Protein AF-A0A822ZC11-F1 (afdb_monomer_lite)

Secondary structure (DSSP, 8-state):
-HHHHHHHHHHHSHHHHGGGT----------PPP---------------------------------------------------SS-SHHHHHHHHHHHHHHHHHHHHHHHHHHHHHHTS-HHHHHHHHHHHHHHHHHHHHHHHHHHHHHHHHHHHHHHHHHHHHHHHHHHHHHHHHHHHHHHHHHHHHHHHHHHHHHHHHHHHHHH-

Radius of gyration: 36.2 Å; chains: 1; bounding box: 76×74×111 Å

Sequence (209 aa):
MVELSLKLQDYLAEDKLVKVGLNPPSRSLLQKPTAEPVALATPAKDEEVLVINLVKEDQGKKSPPHQPEVTQTPKPRSNHPEANTLGGSHKEVRRIMNLWVALNKSKKVVFSEEVSKYAELQPAEVTAKAMGHLRVSKHYAAMMQAANAKVKAANAKVQAADAKAQAAESAAMECRTKLVKVVDAIRKLEAEVVVKRECIQGLRKEVEE

Structure (mmCIF, N/CA/C/O backbone):
data_AF-A0A822ZC11-F1
#
_entry.id   AF-A0A822ZC11-F1
#
loop_
_atom_site.group_PDB
_atom_site.id
_atom_site.type_symbol
_atom_site.label_atom_id
_atom_site.label_alt_id
_atom_site.label_comp_id
_atom_site.label_asym_id
_atom_site.label_entity_id
_atom_site.label_seq_id
_atom_site.pdbx_PDB_ins_code
_atom_site.Cartn_x
_atom_site.Cartn_y
_atom_site.Cartn_z
_atom_site.occupancy
_atom_site.B_iso_or_equiv
_atom_site.auth_seq_id
_atom_site.auth_comp_id
_atom_site.auth_asym_id
_atom_site.auth_atom_id
_atom_site.pdbx_PDB_model_num
ATOM 1 N N . MET A 1 1 ? 8.131 39.478 -8.613 1.00 50.62 1 MET A N 1
ATOM 2 C CA . MET A 1 1 ? 8.078 38.287 -7.725 1.00 50.62 1 MET A CA 1
ATOM 3 C C . MET A 1 1 ? 6.686 38.058 -7.146 1.00 50.62 1 MET A C 1
ATOM 5 O O . MET A 1 1 ? 6.216 36.936 -7.228 1.00 50.62 1 MET A O 1
ATOM 9 N N . VAL A 1 2 ? 6.003 39.093 -6.643 1.00 53.31 2 VAL A N 1
ATOM 10 C CA . VAL A 1 2 ? 4.634 38.991 -6.087 1.00 53.31 2 VAL A CA 1
ATOM 11 C C . VAL A 1 2 ? 3.598 38.497 -7.116 1.00 53.31 2 VAL A C 1
ATOM 13 O O . VAL A 1 2 ? 2.743 37.681 -6.797 1.00 53.31 2 VAL A O 1
ATOM 16 N N . GLU A 1 3 ? 3.741 38.888 -8.383 1.00 51.66 3 GLU A N 1
ATOM 17 C CA . GLU A 1 3 ? 2.817 38.509 -9.466 1.00 51.66 3 GLU A CA 1
ATOM 18 C C . GLU A 1 3 ? 2.880 37.024 -9.878 1.00 51.66 3 GLU A C 1
ATOM 20 O O . GLU A 1 3 ? 1.904 36.463 -10.371 1.00 51.66 3 GLU A O 1
ATOM 25 N N . LEU A 1 4 ? 4.025 36.365 -9.660 1.00 60.41 4 LEU A N 1
ATOM 26 C CA . LEU A 1 4 ? 4.194 34.932 -9.934 1.00 60.41 4 LEU A CA 1
ATOM 27 C C . LEU A 1 4 ? 3.590 34.069 -8.820 1.00 60.41 4 LEU A C 1
ATOM 29 O O . LEU A 1 4 ? 3.074 32.992 -9.109 1.00 60.41 4 LEU A O 1
ATOM 33 N N . SER A 1 5 ? 3.600 34.553 -7.574 1.00 58.53 5 SER A N 1
ATOM 34 C CA . SER A 1 5 ? 2.983 33.848 -6.444 1.00 58.53 5 SER A CA 1
ATOM 35 C C . SER A 1 5 ? 1.456 33.819 -6.539 1.00 58.53 5 SER A C 1
ATOM 37 O O . SER A 1 5 ? 0.863 32.781 -6.262 1.00 58.53 5 SER A O 1
ATOM 39 N N . LEU A 1 6 ? 0.827 34.905 -7.005 1.00 62.16 6 LEU A N 1
ATOM 40 C CA . LEU A 1 6 ? -0.631 34.963 -7.192 1.00 62.16 6 LEU A CA 1
ATOM 41 C C . LEU A 1 6 ? -1.109 33.991 -8.285 1.00 62.16 6 LEU A C 1
ATOM 43 O O . LEU A 1 6 ? -2.056 33.238 -8.076 1.00 62.16 6 LEU A O 1
ATOM 47 N N . LYS A 1 7 ? -0.385 33.901 -9.410 1.00 66.88 7 LYS A N 1
ATOM 48 C CA . LYS A 1 7 ? -0.728 32.968 -10.501 1.00 66.88 7 LYS A CA 1
ATOM 49 C C . LYS A 1 7 ? -0.563 31.493 -10.127 1.00 66.88 7 LYS A C 1
ATOM 51 O O . LYS A 1 7 ? -1.247 30.650 -10.701 1.00 66.88 7 LYS A O 1
ATOM 56 N N . LEU A 1 8 ? 0.331 31.167 -9.190 1.00 62.38 8 LEU A N 1
ATOM 57 C CA . LEU A 1 8 ? 0.506 29.790 -8.720 1.00 62.38 8 LEU A CA 1
ATOM 58 C C . LEU A 1 8 ? -0.621 29.364 -7.769 1.00 62.38 8 LEU A C 1
ATOM 60 O O . LEU A 1 8 ? -1.045 28.212 -7.807 1.00 62.38 8 LEU A O 1
ATOM 64 N N . GLN A 1 9 ? -1.123 30.293 -6.950 1.00 63.50 9 GLN A N 1
ATOM 65 C CA . GLN A 1 9 ? -2.256 30.050 -6.055 1.00 63.50 9 GLN A CA 1
ATOM 66 C C . GLN A 1 9 ? -3.552 29.798 -6.840 1.00 63.50 9 GLN A C 1
ATOM 68 O O . GLN A 1 9 ? -4.254 28.834 -6.546 1.00 63.50 9 GLN A O 1
ATOM 73 N N . ASP A 1 10 ? -3.792 30.549 -7.919 1.00 64.62 10 ASP A N 1
ATOM 74 C CA . ASP A 1 10 ? -4.948 30.347 -8.812 1.00 64.62 10 ASP A CA 1
ATOM 75 C C . ASP A 1 10 ? -4.893 29.042 -9.629 1.00 64.62 10 ASP A C 1
ATOM 77 O O . ASP A 1 10 ? -5.912 28.574 -10.149 1.00 64.62 10 ASP A O 1
ATOM 81 N N . TYR A 1 11 ? -3.703 28.453 -9.788 1.00 57.00 11 TYR A N 1
ATOM 82 C CA . TYR A 1 11 ? -3.518 27.150 -10.439 1.00 57.00 11 TYR A CA 1
ATOM 83 C C . TYR A 1 11 ? -3.669 25.969 -9.473 1.00 57.00 11 TYR A C 1
ATOM 85 O O . TYR A 1 11 ? -3.946 24.857 -9.920 1.00 57.00 11 TYR A O 1
ATOM 93 N N . LEU A 1 12 ? -3.496 26.209 -8.170 1.00 58.88 12 LEU A N 1
ATOM 94 C CA . LEU A 1 12 ? -3.650 25.220 -7.099 1.00 58.88 12 LEU A CA 1
ATOM 95 C C . LEU A 1 12 ? -5.029 25.273 -6.426 1.00 58.88 12 LEU A C 1
ATOM 97 O O . LEU A 1 12 ? -5.307 24.440 -5.567 1.00 58.88 12 LEU A O 1
ATOM 101 N N . ALA A 1 13 ? -5.888 26.218 -6.816 1.00 66.62 13 ALA A N 1
ATOM 102 C CA . ALA A 1 13 ? -7.287 26.237 -6.415 1.00 66.62 13 ALA A CA 1
ATOM 103 C C . ALA A 1 13 ? -7.976 24.931 -6.855 1.00 66.62 13 ALA A C 1
ATOM 105 O O . ALA A 1 13 ? -7.903 24.527 -8.022 1.00 66.62 13 ALA A O 1
ATOM 106 N N . GLU A 1 14 ? -8.614 24.262 -5.893 1.00 57.47 14 GLU A N 1
ATOM 107 C CA . GLU A 1 14 ? -9.086 22.871 -5.970 1.00 57.47 14 GLU A CA 1
ATOM 108 C C . GLU A 1 14 ? -9.998 22.595 -7.180 1.00 57.47 14 GLU A C 1
ATOM 110 O O . GLU A 1 14 ? -9.940 21.511 -7.767 1.00 57.47 14 GLU A O 1
ATOM 115 N N . ASP A 1 15 ? -10.726 23.608 -7.654 1.00 56.34 15 ASP A N 1
ATOM 116 C CA . ASP A 1 15 ? -11.646 23.512 -8.793 1.00 56.34 15 ASP A CA 1
ATOM 117 C C . ASP A 1 15 ? -10.971 23.180 -10.135 1.00 56.34 15 ASP A C 1
ATOM 119 O O . ASP A 1 15 ? -11.619 22.652 -11.045 1.00 56.34 15 ASP A O 1
ATOM 123 N N . LYS A 1 16 ? -9.666 23.447 -10.294 1.00 56.81 16 LYS A N 1
ATOM 124 C CA . LYS A 1 16 ? -8.936 23.091 -11.527 1.00 56.81 16 LYS A CA 1
ATOM 125 C C . LYS A 1 16 ? -8.274 21.719 -11.463 1.00 56.81 16 LYS A C 1
ATOM 127 O O . LYS A 1 16 ? -8.116 21.099 -12.510 1.00 56.81 16 LYS A O 1
ATOM 132 N N . LEU A 1 17 ? -7.934 21.221 -10.273 1.00 55.78 17 LEU A N 1
ATOM 133 C CA . LEU A 1 17 ? -7.271 19.922 -10.084 1.00 55.78 17 LEU A CA 1
ATOM 134 C C . LEU A 1 17 ? -8.223 18.741 -10.331 1.00 55.78 17 LEU A C 1
ATOM 136 O O . LEU A 1 17 ? -7.822 17.751 -10.948 1.00 55.78 17 LEU A O 1
ATOM 140 N N . VAL A 1 18 ? -9.504 18.891 -9.978 1.00 55.62 18 VAL A N 1
ATOM 141 C CA . VAL A 1 18 ? -10.550 17.882 -10.240 1.00 55.62 18 VAL A CA 1
ATOM 142 C C . VAL A 1 18 ? -10.750 17.650 -11.745 1.00 55.62 18 VAL A C 1
ATOM 144 O O . VAL A 1 18 ? -10.985 16.525 -12.183 1.00 55.62 18 VAL A O 1
ATOM 147 N N . LYS A 1 19 ? -10.569 18.688 -12.573 1.00 56.66 19 LYS A N 1
ATOM 148 C CA . LYS A 1 19 ? -10.764 18.606 -14.031 1.00 56.66 19 LYS A CA 1
ATOM 149 C C . LYS A 1 19 ? -9.647 17.853 -14.768 1.00 56.66 19 LYS A C 1
ATOM 151 O O . LYS A 1 19 ? -9.845 17.467 -15.916 1.00 56.66 19 LYS A O 1
ATOM 156 N N . VAL A 1 20 ? -8.498 17.623 -14.122 1.00 61.22 20 VAL A N 1
ATOM 157 C CA . VAL A 1 20 ? -7.345 16.893 -14.693 1.00 61.22 20 VAL A CA 1
ATOM 158 C C . VAL A 1 20 ? -7.244 15.456 -14.154 1.00 61.22 20 VAL A C 1
ATOM 160 O O . VAL A 1 20 ? -6.269 14.761 -14.424 1.00 61.22 20 VAL A O 1
ATOM 163 N N . GLY A 1 21 ? -8.242 14.983 -13.396 1.00 46.91 21 GLY A N 1
ATOM 164 C CA . GLY A 1 21 ? -8.276 13.607 -12.883 1.00 46.91 21 GLY A CA 1
ATOM 165 C C . GLY A 1 21 ? -7.217 13.301 -11.819 1.00 46.91 21 GLY A C 1
ATOM 166 O O . GLY A 1 21 ? -6.927 12.135 -11.556 1.00 46.91 21 GLY A O 1
ATOM 167 N N . LEU A 1 22 ? -6.627 14.331 -11.205 1.00 50.16 22 LEU A N 1
ATOM 168 C CA . LEU A 1 22 ? -5.691 14.176 -10.098 1.00 50.16 22 LEU A CA 1
ATOM 169 C C . LEU A 1 22 ? -6.462 14.316 -8.785 1.00 50.16 22 LEU A C 1
ATOM 171 O O . LEU A 1 22 ? -6.880 15.411 -8.415 1.00 50.16 22 LEU A O 1
ATOM 175 N N . ASN A 1 23 ? -6.649 13.196 -8.086 1.00 52.38 23 ASN A N 1
ATOM 176 C CA . ASN A 1 23 ? -7.198 13.210 -6.733 1.00 52.38 23 ASN A CA 1
ATOM 177 C C . ASN A 1 23 ? -6.245 13.981 -5.805 1.00 52.38 23 ASN A C 1
ATOM 179 O O . ASN A 1 23 ? -5.058 13.634 -5.745 1.00 52.38 23 ASN A O 1
ATOM 183 N N . PRO A 1 24 ? -6.721 15.002 -5.072 1.00 52.53 24 PRO A N 1
ATOM 184 C CA . PRO A 1 24 ? -5.894 15.665 -4.080 1.00 52.53 24 PRO A CA 1
ATOM 185 C C . PRO A 1 24 ? -5.547 14.684 -2.948 1.00 52.53 24 PRO A C 1
ATOM 187 O O . PRO A 1 24 ? -6.367 13.832 -2.591 1.00 52.53 24 PRO A O 1
ATOM 190 N N . PRO A 1 25 ? -4.337 14.779 -2.367 1.00 53.44 25 PRO A N 1
ATOM 191 C CA . PRO A 1 25 ? -3.949 13.948 -1.240 1.00 53.44 25 PRO A CA 1
ATOM 192 C C . PRO A 1 25 ? -4.859 14.278 -0.059 1.00 53.44 25 PRO A C 1
ATOM 194 O O . PRO A 1 25 ? -4.828 15.387 0.476 1.00 53.44 25 PRO A O 1
ATOM 197 N N . SER A 1 26 ? -5.690 13.314 0.332 1.00 52.75 26 SER A N 1
ATOM 198 C CA . SER A 1 26 ? -6.562 13.430 1.492 1.00 52.75 26 SER A CA 1
ATOM 199 C C . SER A 1 26 ? -5.724 13.797 2.712 1.00 52.75 26 SER A C 1
ATOM 201 O O . SER A 1 26 ? -4.854 13.046 3.156 1.00 52.75 26 SER A O 1
ATOM 203 N N . ARG A 1 27 ? -5.984 14.991 3.243 1.00 46.25 27 ARG A N 1
ATOM 204 C CA . ARG A 1 27 ? -5.399 15.523 4.470 1.00 46.25 27 ARG A CA 1
ATOM 205 C C . ARG A 1 27 ? -5.997 14.753 5.653 1.00 46.25 27 ARG A C 1
ATOM 207 O O . ARG A 1 27 ? -6.892 15.247 6.330 1.00 46.25 27 ARG A O 1
ATOM 214 N N . SER A 1 28 ? -5.551 13.512 5.851 1.00 44.16 28 SER A N 1
ATOM 215 C CA . SER A 1 28 ? -5.911 12.705 7.018 1.00 44.16 28 SER A CA 1
ATOM 216 C C . SER A 1 28 ? -5.253 13.316 8.251 1.00 44.16 28 SER A C 1
ATOM 218 O O . SER A 1 28 ? -4.031 13.458 8.333 1.00 44.16 28 SER A O 1
ATOM 220 N N . LEU A 1 29 ? -6.099 13.760 9.172 1.00 44.84 29 LEU A N 1
ATOM 221 C CA . LEU A 1 29 ? -5.727 14.351 10.443 1.00 44.84 29 LEU A CA 1
ATOM 222 C C . LEU A 1 29 ? -4.918 13.345 11.267 1.00 44.84 29 LEU A C 1
ATOM 224 O O . LEU A 1 29 ? -5.399 12.276 11.635 1.00 44.84 29 LEU A O 1
ATOM 228 N N . LEU A 1 30 ? -3.688 13.739 11.589 1.00 43.47 30 LEU A N 1
ATOM 229 C CA . LEU A 1 30 ? -2.859 13.120 12.613 1.00 43.47 30 LEU A CA 1
ATOM 230 C C . LEU A 1 30 ? -3.605 13.190 13.962 1.00 43.47 30 LEU A C 1
ATOM 232 O O . LEU A 1 30 ? -3.582 14.216 14.641 1.00 43.47 30 LEU A O 1
ATOM 236 N N . GLN A 1 31 ? -4.251 12.101 14.373 1.00 40.69 31 GLN A N 1
ATOM 237 C CA . GLN A 1 31 ? -4.548 11.836 15.780 1.00 40.69 31 GLN A CA 1
ATOM 238 C C . GLN A 1 31 ? -3.704 10.645 16.221 1.00 40.69 31 GLN A C 1
ATOM 240 O O . GLN A 1 31 ? -3.895 9.519 15.774 1.00 40.69 31 GLN A O 1
ATOM 245 N N . LYS A 1 32 ? -2.735 10.931 17.091 1.00 55.72 32 LYS A N 1
ATOM 246 C CA . LYS A 1 32 ? -1.870 9.965 17.765 1.00 55.72 32 LYS A CA 1
ATOM 247 C C . LYS A 1 32 ? -2.559 9.524 19.062 1.00 55.72 32 LYS A C 1
ATOM 249 O O . LYS A 1 32 ? -2.709 10.374 19.940 1.00 55.72 32 LYS A O 1
ATOM 254 N N . PRO A 1 33 ? -2.929 8.247 19.248 1.00 50.91 33 PRO A N 1
ATOM 255 C CA . PRO A 1 33 ? -3.217 7.727 20.571 1.00 50.91 33 PRO A CA 1
ATOM 256 C C . PRO A 1 33 ? -1.928 7.155 21.165 1.00 50.91 33 PRO A C 1
ATOM 258 O O . PRO A 1 33 ? -1.339 6.212 20.639 1.00 50.91 33 PRO A O 1
ATOM 261 N N . THR A 1 34 ? -1.490 7.751 22.268 1.00 59.12 34 THR A N 1
ATOM 262 C CA . THR A 1 34 ? -0.596 7.109 23.233 1.00 59.12 34 THR A CA 1
ATOM 263 C C . THR A 1 34 ? -1.445 6.152 24.064 1.00 59.12 34 THR A C 1
ATOM 265 O O . THR A 1 34 ? -2.391 6.601 24.706 1.00 59.12 34 THR A O 1
ATOM 268 N N . ALA A 1 35 ? -1.119 4.861 24.070 1.00 42.53 35 ALA A N 1
ATOM 269 C CA . ALA A 1 35 ? -1.599 3.934 25.089 1.00 42.53 35 ALA A CA 1
ATOM 270 C C . ALA A 1 35 ? -0.559 2.832 25.328 1.00 42.53 35 ALA A C 1
ATOM 272 O O . ALA A 1 35 ? -0.046 2.228 24.386 1.00 42.53 35 ALA A O 1
ATOM 273 N N . GLU A 1 36 ? -0.242 2.643 26.606 1.00 52.59 36 GLU A N 1
ATOM 274 C CA . GLU A 1 36 ? 0.635 1.617 27.169 1.00 52.59 36 GLU A CA 1
ATOM 275 C C . GLU A 1 36 ? 0.062 0.198 27.001 1.00 52.59 36 GLU A C 1
ATOM 277 O O . GLU A 1 36 ? -1.157 0.029 26.896 1.00 52.59 36 GLU A O 1
ATOM 282 N N . PRO A 1 37 ? 0.912 -0.845 27.022 1.00 53.28 37 PRO A N 1
ATOM 283 C CA . PRO A 1 37 ? 0.454 -2.224 26.995 1.00 53.28 37 PRO A CA 1
ATOM 284 C C . PRO A 1 37 ? 0.019 -2.678 28.396 1.00 53.28 37 PRO A C 1
ATOM 286 O O . PRO A 1 37 ? 0.843 -2.832 29.295 1.00 53.28 37 PRO A O 1
ATOM 289 N N . VAL A 1 38 ? -1.273 -2.963 28.571 1.00 50.62 38 VAL A N 1
ATOM 290 C CA . VAL A 1 38 ? -1.761 -3.761 29.704 1.00 50.62 38 VAL A CA 1
ATOM 291 C C . VAL A 1 38 ? -1.655 -5.234 29.320 1.00 50.62 38 VAL A C 1
ATOM 293 O O . VAL A 1 38 ? -2.330 -5.704 28.404 1.00 50.62 38 VAL A O 1
ATOM 296 N N . ALA A 1 39 ? -0.782 -5.956 30.019 1.00 50.84 39 ALA A N 1
ATOM 297 C CA . ALA A 1 39 ? -0.703 -7.406 29.962 1.00 50.84 39 ALA A CA 1
ATOM 298 C C . ALA A 1 39 ? -1.972 -8.011 30.577 1.00 50.84 39 ALA A C 1
ATOM 300 O O . ALA A 1 39 ? -2.291 -7.742 31.735 1.00 50.84 39 ALA A O 1
ATOM 301 N N . LEU A 1 40 ? -2.677 -8.849 29.817 1.00 48.38 40 LEU A N 1
ATOM 302 C CA . LEU A 1 40 ? -3.766 -9.668 30.337 1.00 48.38 40 LEU A CA 1
ATOM 303 C C . LEU A 1 40 ? -3.472 -11.137 30.039 1.00 48.38 40 LEU A C 1
ATOM 305 O O . LEU A 1 40 ? -3.468 -11.575 28.889 1.00 48.38 40 LEU A O 1
ATOM 309 N N . ALA A 1 41 ? -3.196 -11.879 31.108 1.00 53.19 41 ALA A N 1
ATOM 310 C CA . ALA A 1 41 ? -3.092 -13.326 31.103 1.00 53.19 41 ALA A CA 1
ATOM 311 C C . ALA A 1 41 ? -4.444 -13.949 30.724 1.00 53.19 41 ALA A C 1
ATOM 313 O O . ALA A 1 41 ? -5.489 -13.545 31.233 1.00 53.19 41 ALA A O 1
ATOM 314 N N . THR A 1 42 ? -4.414 -14.959 29.859 1.00 49.88 42 THR A N 1
ATOM 315 C CA . THR A 1 42 ? -5.545 -15.862 29.607 1.00 49.88 42 THR A CA 1
ATOM 316 C C . THR A 1 42 ? -5.145 -17.283 30.011 1.00 49.88 42 THR A C 1
ATOM 318 O O . THR A 1 42 ? -4.004 -17.677 29.761 1.00 49.88 42 THR A O 1
ATOM 321 N N . PRO A 1 43 ? -6.041 -18.048 30.663 1.00 54.44 43 PRO A N 1
ATOM 322 C CA . PRO A 1 43 ? -5.768 -19.417 31.068 1.00 54.44 43 PRO A CA 1
ATOM 323 C C . PRO A 1 43 ? -5.989 -20.404 29.916 1.00 54.44 43 PRO A C 1
ATOM 325 O O . PRO A 1 43 ? -6.766 -20.165 28.992 1.00 54.44 43 PRO A O 1
ATOM 328 N N . ALA A 1 44 ? -5.283 -21.526 30.034 1.00 50.59 44 ALA A N 1
ATOM 329 C CA . ALA A 1 44 ? -5.272 -22.669 29.139 1.00 50.59 44 ALA A CA 1
ATOM 330 C C . ALA A 1 44 ? -6.661 -23.275 28.888 1.00 50.59 44 ALA A C 1
ATOM 332 O O . ALA A 1 44 ? -7.442 -23.451 29.825 1.00 50.59 44 ALA A O 1
ATOM 333 N N . LYS A 1 45 ? -6.898 -23.674 27.633 1.00 45.53 45 LYS A N 1
ATOM 334 C CA . LYS A 1 45 ? -7.792 -24.775 27.263 1.00 45.53 45 LYS A CA 1
ATOM 335 C C . LYS A 1 45 ? -7.207 -25.540 26.073 1.00 45.53 45 LYS A C 1
ATOM 337 O O . LYS A 1 45 ? -7.052 -24.975 24.996 1.00 45.53 45 LYS A O 1
ATOM 342 N N . ASP A 1 46 ? -6.838 -26.778 26.374 1.00 43.09 46 ASP A N 1
ATOM 343 C CA . ASP A 1 46 ? -7.049 -28.022 25.631 1.00 43.09 46 ASP A CA 1
ATOM 344 C C . ASP A 1 46 ? -6.767 -28.054 24.121 1.00 43.09 46 ASP A C 1
ATOM 346 O O . ASP A 1 46 ? -7.537 -27.594 23.284 1.00 43.09 46 ASP A O 1
ATOM 350 N N . GLU A 1 47 ? -5.614 -28.663 23.833 1.00 51.31 47 GLU A N 1
ATOM 351 C CA . GLU A 1 47 ? -5.417 -29.803 22.929 1.00 51.31 47 GLU A CA 1
ATOM 352 C C . GLU A 1 47 ? -6.365 -29.958 21.726 1.00 51.31 47 GLU A C 1
ATOM 354 O O . GLU A 1 47 ? -7.417 -30.580 21.806 1.00 51.31 47 GLU A O 1
ATOM 359 N N . GLU A 1 48 ? -5.857 -29.585 20.549 1.00 49.81 48 GLU A N 1
ATOM 360 C CA . GLU A 1 48 ? -6.033 -30.401 19.346 1.00 49.81 48 GLU A CA 1
ATOM 361 C C . GLU A 1 48 ? -4.699 -30.455 18.585 1.00 49.81 48 GLU A C 1
ATOM 363 O O . GLU A 1 48 ? -4.197 -29.470 18.037 1.00 49.81 48 GLU A O 1
ATOM 368 N N . VAL A 1 49 ? -4.069 -31.629 18.635 1.00 46.47 49 VAL A N 1
ATOM 369 C CA . VAL A 1 49 ? -2.778 -31.931 18.015 1.00 46.47 49 VAL A CA 1
ATOM 370 C C . VAL A 1 49 ? -2.963 -32.023 16.500 1.00 46.47 49 VAL A C 1
ATOM 372 O O . VAL A 1 49 ? -3.376 -33.049 15.963 1.00 46.47 49 VAL A O 1
ATOM 375 N N . LEU A 1 50 ? -2.613 -30.952 15.787 1.00 50.22 50 LEU A N 1
ATOM 376 C CA . LEU A 1 50 ? -2.418 -30.982 14.338 1.00 50.22 50 LEU A CA 1
ATOM 377 C C . LEU A 1 50 ? -1.097 -31.701 14.026 1.00 50.22 50 LEU A C 1
ATOM 379 O O . LEU A 1 50 ? -0.012 -31.120 14.081 1.00 50.22 50 LEU A O 1
ATOM 383 N N . VAL A 1 51 ? -1.200 -32.991 13.700 1.00 54.31 51 VAL A N 1
ATOM 384 C CA . VAL A 1 51 ? -0.106 -33.804 13.155 1.00 54.31 51 VAL A CA 1
ATOM 385 C C . VAL A 1 51 ? 0.253 -33.271 11.765 1.00 54.31 51 VAL A C 1
ATOM 387 O O . VAL A 1 51 ? -0.316 -33.669 10.750 1.00 54.31 51 VAL A O 1
ATOM 390 N N . ILE A 1 52 ? 1.203 -32.339 11.708 1.00 52.06 52 ILE A N 1
ATOM 391 C CA . ILE A 1 52 ? 1.846 -31.936 10.457 1.00 52.06 52 ILE A CA 1
ATOM 392 C C . ILE A 1 52 ? 2.881 -33.011 10.121 1.00 52.06 52 ILE A C 1
ATOM 394 O O . ILE A 1 52 ? 3.951 -33.080 10.726 1.00 52.06 52 ILE A O 1
ATOM 398 N N . ASN A 1 53 ? 2.561 -33.856 9.139 1.00 48.12 53 ASN A N 1
ATOM 399 C CA . ASN A 1 53 ? 3.532 -34.740 8.505 1.00 48.12 53 ASN A CA 1
ATOM 400 C C . ASN A 1 53 ? 4.591 -33.891 7.787 1.00 48.12 53 ASN A C 1
ATOM 402 O O . ASN A 1 53 ? 4.403 -33.450 6.653 1.00 48.12 53 ASN A O 1
ATOM 406 N N . LEU A 1 54 ? 5.715 -33.665 8.468 1.00 50.72 54 LEU A N 1
ATOM 407 C CA . LEU A 1 54 ? 6.953 -33.167 7.880 1.00 50.72 54 LEU A CA 1
ATOM 408 C C . LEU A 1 54 ? 7.477 -34.215 6.892 1.00 50.72 54 LEU A C 1
ATOM 410 O O . LEU A 1 54 ? 8.119 -35.197 7.270 1.00 50.72 54 LEU A O 1
ATOM 414 N N . VAL A 1 55 ? 7.192 -33.993 5.612 1.00 53.81 55 VAL A N 1
ATOM 415 C CA . VAL A 1 55 ? 7.901 -34.639 4.508 1.00 53.81 55 VAL A CA 1
ATOM 416 C C . VAL A 1 55 ? 9.388 -34.314 4.665 1.00 53.81 55 VAL A C 1
ATOM 418 O O . VAL A 1 55 ? 9.797 -33.156 4.613 1.00 53.81 55 VAL A O 1
ATOM 421 N N . LYS A 1 56 ? 10.197 -35.353 4.902 1.00 51.62 56 LYS A N 1
ATOM 422 C CA . LYS A 1 56 ? 11.659 -35.287 4.837 1.00 51.62 56 LYS A CA 1
ATOM 423 C C . LYS A 1 56 ? 12.061 -35.052 3.384 1.00 51.62 56 LYS A C 1
ATOM 425 O O . LYS A 1 56 ? 12.160 -36.002 2.614 1.00 51.62 56 LYS A O 1
ATOM 430 N N . GLU A 1 57 ? 12.290 -33.798 3.021 1.00 57.66 57 GLU A N 1
ATOM 431 C CA . GLU A 1 57 ? 12.883 -33.450 1.733 1.00 57.66 57 GLU A CA 1
ATOM 432 C C . GLU A 1 57 ? 14.417 -33.469 1.852 1.00 57.66 57 GLU A C 1
ATOM 434 O O . GLU A 1 57 ? 15.057 -32.587 2.420 1.00 57.66 57 GLU A O 1
ATOM 439 N N . ASP A 1 58 ? 14.954 -34.608 1.420 1.00 51.81 58 ASP A N 1
ATOM 440 C CA . ASP A 1 58 ? 16.203 -34.819 0.688 1.00 51.81 58 ASP A CA 1
ATOM 441 C C . ASP A 1 58 ? 17.437 -33.963 1.063 1.00 51.81 58 ASP A C 1
ATOM 443 O O . ASP A 1 58 ? 17.749 -32.921 0.479 1.00 51.81 58 ASP A O 1
ATOM 447 N N . GLN A 1 59 ? 18.224 -34.479 2.013 1.00 53.25 59 GLN A N 1
ATOM 448 C CA . GLN A 1 59 ? 19.621 -34.091 2.193 1.00 53.25 59 GLN A CA 1
ATOM 449 C C . GLN A 1 59 ? 20.479 -34.764 1.120 1.00 53.25 59 GLN A C 1
ATOM 451 O O . GLN A 1 59 ? 20.809 -35.942 1.253 1.00 53.25 59 GLN A O 1
ATOM 456 N N . GLY A 1 60 ? 20.927 -34.028 0.097 1.00 58.94 60 GLY A N 1
ATOM 457 C CA . GLY A 1 60 ? 21.827 -34.693 -0.842 1.00 5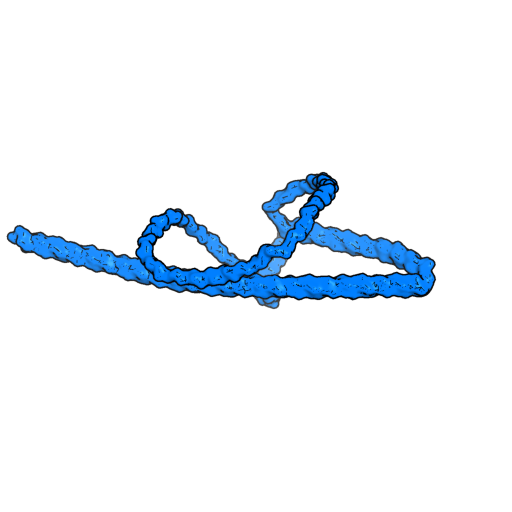8.94 60 GLY A CA 1
ATOM 458 C C . GLY A 1 60 ? 22.404 -33.950 -2.029 1.00 58.94 60 GLY A C 1
ATOM 459 O O . GLY A 1 60 ? 22.562 -34.603 -3.050 1.00 58.94 60 GLY A O 1
ATOM 460 N N . LYS A 1 61 ? 22.813 -32.672 -1.945 1.00 56.59 61 LYS A N 1
ATOM 461 C CA . LYS A 1 61 ? 23.824 -32.131 -2.887 1.00 56.59 61 LYS A CA 1
ATOM 462 C C . LYS A 1 61 ? 24.807 -31.191 -2.189 1.00 56.59 61 LYS A C 1
ATOM 464 O O . LYS A 1 61 ? 24.545 -30.009 -2.000 1.00 56.59 61 LYS A O 1
ATOM 469 N N . LYS A 1 62 ? 25.966 -31.751 -1.829 1.00 53.12 62 LYS A N 1
ATOM 470 C CA . LYS A 1 62 ? 27.187 -31.016 -1.478 1.00 53.12 62 LYS A CA 1
ATOM 471 C C . LYS A 1 62 ? 27.690 -30.283 -2.725 1.00 53.12 62 LYS A C 1
ATOM 473 O O . LYS A 1 62 ? 28.289 -30.903 -3.600 1.00 53.12 62 LYS A O 1
ATOM 478 N N . SER A 1 63 ? 27.447 -28.983 -2.812 1.00 62.16 63 SER A N 1
ATOM 479 C CA . SER A 1 63 ? 28.202 -28.086 -3.688 1.00 62.16 63 SER A CA 1
ATOM 480 C C . SER A 1 63 ? 29.535 -27.704 -3.011 1.00 62.16 63 SER A C 1
ATOM 482 O O . SER A 1 63 ? 29.573 -27.569 -1.786 1.00 62.16 63 SER A O 1
ATOM 484 N N . PRO A 1 64 ? 30.645 -27.563 -3.763 1.00 72.44 64 PRO A N 1
ATOM 485 C CA . PRO A 1 64 ? 31.947 -27.196 -3.200 1.00 72.44 64 PRO A CA 1
ATOM 486 C C . PRO A 1 64 ? 31.933 -25.773 -2.617 1.00 72.44 64 PRO A C 1
ATOM 488 O O . PRO A 1 64 ? 31.162 -24.936 -3.094 1.00 72.44 64 PRO A O 1
ATOM 491 N N . PRO A 1 65 ? 32.805 -25.455 -1.642 1.00 59.81 65 PRO A N 1
ATOM 492 C CA . PRO A 1 65 ? 32.886 -24.114 -1.083 1.00 59.81 65 PRO A CA 1
ATOM 493 C C . PRO A 1 65 ? 33.404 -23.150 -2.156 1.00 59.81 65 PRO A C 1
ATOM 495 O O . PRO A 1 65 ? 34.554 -23.233 -2.581 1.00 59.81 65 PRO A O 1
ATOM 498 N N . HIS A 1 66 ? 32.550 -22.233 -2.614 1.00 46.91 66 HIS A N 1
ATOM 499 C CA . HIS A 1 66 ? 33.004 -21.068 -3.364 1.00 46.91 66 HIS A CA 1
ATOM 500 C C . HIS A 1 66 ? 33.760 -20.147 -2.409 1.00 46.91 66 HIS A C 1
ATOM 502 O O . HIS A 1 66 ? 33.187 -19.564 -1.490 1.00 46.91 66 HIS A O 1
ATOM 508 N N . GLN A 1 67 ? 35.067 -20.049 -2.635 1.00 57.53 67 GLN A N 1
ATOM 509 C CA . GLN A 1 67 ? 35.911 -19.001 -2.085 1.00 57.53 67 GLN A CA 1
ATOM 510 C C . GLN A 1 67 ? 35.337 -17.649 -2.543 1.00 57.53 67 GLN A C 1
ATOM 512 O O . GLN A 1 67 ? 35.175 -17.455 -3.749 1.00 57.53 67 GLN A O 1
ATOM 517 N N . PRO A 1 68 ? 34.994 -16.719 -1.636 1.00 56.28 68 PRO A N 1
ATOM 518 C CA . PRO A 1 68 ? 34.597 -15.385 -2.049 1.00 56.28 68 PRO A CA 1
ATOM 519 C C . PRO A 1 68 ? 35.817 -14.689 -2.655 1.00 56.28 68 PRO A C 1
ATOM 521 O O . PRO A 1 68 ? 36.801 -14.411 -1.968 1.00 56.28 68 PRO A O 1
ATOM 524 N N . GLU A 1 69 ? 35.753 -14.431 -3.957 1.00 52.72 69 GLU A N 1
ATOM 525 C CA . GLU A 1 69 ? 36.678 -13.549 -4.651 1.00 52.72 69 GLU A CA 1
ATOM 526 C C . GLU A 1 69 ? 36.545 -12.157 -4.020 1.00 52.72 69 GLU A C 1
ATOM 528 O O . GLU A 1 69 ? 35.536 -11.467 -4.170 1.00 52.72 69 GLU A O 1
ATOM 533 N N . VAL A 1 70 ? 37.545 -11.773 -3.224 1.00 51.59 70 VAL A N 1
ATOM 534 C CA . VAL A 1 70 ? 37.642 -10.442 -2.623 1.00 51.59 70 VAL A CA 1
ATOM 535 C C . VAL A 1 70 ? 37.960 -9.460 -3.744 1.00 51.59 70 VAL A C 1
ATOM 537 O O . VAL A 1 70 ? 39.114 -9.114 -3.993 1.00 51.59 70 VAL A O 1
ATOM 540 N N . THR A 1 71 ? 36.927 -8.999 -4.444 1.00 51.06 71 THR A N 1
ATOM 541 C CA . THR A 1 71 ? 37.033 -7.809 -5.280 1.00 51.06 71 THR A CA 1
ATOM 542 C C . THR A 1 71 ? 37.190 -6.620 -4.340 1.00 51.06 71 THR A C 1
ATOM 544 O O . THR A 1 71 ? 36.244 -6.209 -3.668 1.00 51.06 71 THR A O 1
ATOM 547 N N . GLN A 1 72 ? 38.405 -6.080 -4.253 1.00 47.69 72 GLN A N 1
ATOM 548 C CA . GLN A 1 72 ? 38.649 -4.805 -3.589 1.00 47.69 72 GLN A CA 1
ATOM 549 C C . GLN A 1 72 ? 37.877 -3.720 -4.341 1.00 47.69 72 GLN A C 1
ATOM 551 O O . GLN A 1 72 ? 38.310 -3.226 -5.380 1.00 47.69 72 GLN A O 1
ATOM 556 N N . THR A 1 73 ? 36.706 -3.361 -3.823 1.00 47.19 73 THR A N 1
ATOM 557 C CA . THR A 1 73 ? 35.958 -2.196 -4.274 1.00 47.19 73 THR A CA 1
ATOM 558 C C . THR A 1 73 ? 36.794 -0.957 -3.949 1.00 47.19 73 THR A C 1
ATOM 560 O O . THR A 1 73 ? 37.090 -0.715 -2.773 1.00 47.19 73 THR A O 1
ATOM 563 N N . PRO A 1 74 ? 37.202 -0.150 -4.943 1.00 55.66 74 PRO A N 1
ATOM 564 C CA . PRO A 1 74 ? 37.869 1.106 -4.657 1.00 55.66 74 PRO A CA 1
ATOM 565 C C . PRO A 1 74 ? 36.908 1.985 -3.854 1.00 55.66 74 PRO A C 1
ATOM 567 O O . PRO A 1 74 ? 35.775 2.232 -4.270 1.00 55.66 74 PRO A O 1
ATOM 570 N N . LYS A 1 75 ? 37.367 2.436 -2.679 1.00 52.94 75 LYS A N 1
ATOM 571 C CA . LYS A 1 75 ? 36.688 3.428 -1.835 1.00 52.94 75 LYS A CA 1
ATOM 572 C C . LYS A 1 75 ? 36.179 4.571 -2.725 1.00 52.94 75 LYS A C 1
ATOM 574 O O . LYS A 1 75 ? 37.010 5.289 -3.291 1.00 52.94 75 LYS A O 1
ATOM 579 N N . PRO A 1 76 ? 34.861 4.806 -2.826 1.00 46.09 76 PRO A N 1
ATOM 580 C CA . PRO A 1 76 ? 34.373 6.034 -3.420 1.00 46.09 76 PRO A CA 1
ATOM 581 C C . PRO A 1 76 ? 34.796 7.158 -2.475 1.00 46.09 76 PRO A C 1
ATOM 583 O O . PRO A 1 76 ? 34.336 7.225 -1.334 1.00 46.09 76 PRO A O 1
ATOM 586 N N . ARG A 1 77 ? 35.690 8.047 -2.922 1.00 42.44 77 ARG A N 1
ATOM 587 C CA . ARG A 1 77 ? 35.846 9.365 -2.296 1.00 42.44 77 ARG A CA 1
ATOM 588 C C . ARG A 1 77 ? 34.548 10.131 -2.540 1.00 42.44 77 ARG A C 1
ATOM 590 O O . ARG A 1 77 ? 34.404 10.860 -3.515 1.00 42.44 77 ARG A O 1
ATOM 597 N N . SER A 1 78 ? 33.582 9.897 -1.663 1.00 42.56 78 SER A N 1
ATOM 598 C CA . SER A 1 78 ? 32.341 10.649 -1.567 1.00 42.56 78 SER A CA 1
ATOM 599 C C . SER A 1 78 ? 32.661 12.029 -0.993 1.00 42.56 78 SER A C 1
ATOM 601 O O . SER A 1 78 ? 32.495 12.274 0.196 1.00 42.56 78 SER A O 1
ATOM 603 N N . ASN A 1 79 ? 33.098 12.943 -1.858 1.00 45.44 79 ASN A N 1
ATOM 604 C CA . ASN A 1 79 ? 33.020 14.383 -1.609 1.00 45.44 79 ASN A CA 1
ATOM 605 C C . ASN A 1 79 ? 31.605 14.886 -1.949 1.00 45.44 79 ASN A C 1
ATOM 607 O O . ASN A 1 79 ? 31.445 15.871 -2.672 1.00 45.44 79 ASN A O 1
ATOM 611 N N . HIS A 1 80 ? 30.565 14.180 -1.495 1.00 46.69 80 HIS A N 1
ATOM 612 C CA . HIS A 1 80 ? 29.203 14.679 -1.616 1.00 46.69 80 HIS A CA 1
ATOM 613 C C . HIS A 1 80 ? 28.895 15.572 -0.412 1.00 46.69 80 HIS A C 1
ATOM 615 O O . HIS A 1 80 ? 28.937 15.084 0.715 1.00 46.69 80 HIS A O 1
ATOM 621 N N . PRO A 1 81 ? 28.596 16.867 -0.624 1.00 55.84 81 PRO A N 1
ATOM 622 C CA . PRO A 1 81 ? 28.128 17.723 0.451 1.00 55.84 81 PRO A CA 1
ATOM 623 C C . PRO A 1 81 ? 26.790 17.186 0.965 1.00 55.84 81 PRO A C 1
ATOM 625 O O . PRO A 1 81 ? 25.877 16.930 0.172 1.00 55.84 81 PRO A O 1
ATOM 628 N N . GLU A 1 82 ? 26.708 17.006 2.283 1.00 46.59 82 GLU A N 1
ATOM 629 C CA . GLU A 1 82 ? 25.510 16.596 3.010 1.00 46.59 82 GLU A CA 1
ATOM 630 C C . GLU A 1 82 ? 24.315 17.449 2.573 1.00 46.59 82 GLU A C 1
ATOM 632 O O . GLU A 1 82 ? 24.265 18.670 2.744 1.00 46.59 82 GLU A O 1
ATOM 637 N N . ALA A 1 83 ? 23.354 16.793 1.926 1.00 47.94 83 ALA A N 1
ATOM 638 C CA . ALA A 1 83 ? 22.132 17.428 1.485 1.00 47.94 83 ALA A CA 1
ATOM 639 C C . ALA A 1 83 ? 21.169 17.495 2.671 1.00 47.94 83 ALA A C 1
ATOM 641 O O . ALA A 1 83 ? 20.462 16.536 2.964 1.00 47.94 83 ALA A O 1
ATOM 642 N N . ASN A 1 84 ? 21.132 18.657 3.323 1.00 45.72 84 ASN A N 1
ATOM 643 C CA . ASN A 1 84 ? 20.085 19.029 4.268 1.00 45.72 84 ASN A CA 1
ATOM 644 C C . ASN A 1 84 ? 18.702 18.837 3.620 1.00 45.72 84 ASN A C 1
ATOM 646 O O . ASN A 1 84 ? 18.282 19.599 2.742 1.00 45.72 84 ASN A O 1
ATOM 650 N N . THR A 1 85 ? 18.000 17.796 4.057 1.00 50.50 85 THR A N 1
ATOM 651 C CA . THR A 1 85 ? 16.637 17.436 3.664 1.00 50.50 85 THR A CA 1
ATOM 652 C C . THR A 1 85 ? 15.622 18.303 4.398 1.00 50.50 85 THR A C 1
ATOM 654 O O . THR A 1 85 ? 14.977 17.849 5.333 1.00 50.50 85 THR A O 1
ATOM 657 N N . LEU A 1 86 ? 15.455 19.553 3.971 1.00 48.75 86 LEU A N 1
ATOM 658 C CA . LEU A 1 86 ? 14.257 20.350 4.258 1.00 48.75 86 LEU A CA 1
ATOM 659 C C . LEU A 1 86 ? 14.084 21.398 3.142 1.00 48.75 86 LEU A C 1
ATOM 661 O O . LEU A 1 86 ? 14.841 22.360 3.052 1.00 48.75 86 LEU A O 1
ATOM 665 N N . GLY A 1 87 ? 13.115 21.173 2.242 1.00 50.44 87 GLY A N 1
ATOM 666 C CA . GLY A 1 87 ? 12.753 22.096 1.145 1.00 50.44 87 GLY A CA 1
ATOM 667 C C . GLY A 1 87 ? 12.959 21.559 -0.285 1.00 50.44 87 GLY A C 1
ATOM 668 O O . GLY A 1 87 ? 13.419 22.286 -1.165 1.00 50.44 87 GLY A O 1
ATOM 669 N N . GLY A 1 88 ? 12.679 20.271 -0.516 1.00 51.19 88 GLY A N 1
ATOM 670 C CA . GLY A 1 88 ? 13.208 19.485 -1.640 1.00 51.19 88 GLY A CA 1
ATOM 671 C C . GLY A 1 88 ? 12.407 19.385 -2.946 1.00 51.19 88 GLY A C 1
ATOM 672 O O . GLY A 1 88 ? 12.764 18.538 -3.749 1.00 51.19 88 GLY A O 1
ATOM 673 N N . SER A 1 89 ? 11.369 20.181 -3.233 1.00 60.12 89 SER A N 1
ATOM 674 C CA . SER A 1 89 ? 10.695 20.066 -4.551 1.00 60.12 89 SER A CA 1
ATOM 675 C C . SER A 1 89 ? 11.344 20.945 -5.629 1.00 60.12 89 SER A C 1
ATOM 677 O O . SER A 1 89 ? 11.568 20.516 -6.758 1.00 60.12 89 SER A O 1
ATOM 679 N N . HIS A 1 90 ? 11.733 22.173 -5.282 1.00 57.09 90 HIS A N 1
ATOM 680 C CA . HIS A 1 90 ? 12.161 23.160 -6.279 1.00 57.09 90 HIS A CA 1
ATOM 681 C C . HIS A 1 90 ? 13.622 22.999 -6.735 1.00 57.09 90 HIS A C 1
ATOM 683 O O . HIS A 1 90 ? 13.980 23.406 -7.846 1.00 57.09 90 HIS A O 1
ATOM 689 N N . LYS A 1 91 ? 14.473 22.408 -5.882 1.00 66.38 91 LYS A N 1
ATOM 690 C CA . LYS A 1 91 ? 15.881 22.102 -6.189 1.00 66.38 91 LYS A CA 1
ATOM 691 C C . LYS A 1 91 ? 16.015 20.851 -7.064 1.00 66.38 91 LYS A C 1
ATOM 693 O O . LYS A 1 91 ? 16.848 20.848 -7.969 1.00 66.38 91 LYS A O 1
ATOM 698 N N . GLU A 1 92 ? 15.161 19.851 -6.851 1.00 64.38 92 GLU A N 1
ATOM 699 C CA . GLU A 1 92 ? 15.117 18.616 -7.644 1.00 64.38 92 GLU A CA 1
ATOM 700 C C . GLU A 1 92 ? 14.697 18.914 -9.091 1.00 64.38 92 GLU A C 1
ATOM 702 O O . GLU A 1 92 ? 15.407 18.574 -10.036 1.00 64.38 92 GLU A O 1
ATOM 707 N N . VAL A 1 93 ? 13.615 19.686 -9.268 1.00 63.06 93 VAL A N 1
ATOM 708 C CA . VAL A 1 93 ? 13.130 20.116 -10.593 1.00 63.06 93 VAL A CA 1
ATOM 709 C C . VAL A 1 93 ? 14.201 20.912 -11.348 1.00 63.06 93 VAL A C 1
ATOM 711 O O . VAL A 1 93 ? 14.426 20.686 -12.537 1.00 63.06 93 VAL A O 1
ATOM 714 N N . ARG A 1 94 ? 14.934 21.801 -10.661 1.00 67.94 94 ARG A N 1
ATOM 715 C CA . ARG A 1 94 ? 16.018 22.586 -11.278 1.00 67.94 94 ARG A CA 1
ATOM 716 C C . ARG A 1 94 ? 17.219 21.712 -11.672 1.00 67.94 94 ARG A C 1
ATOM 718 O O . ARG A 1 94 ? 17.824 21.959 -12.714 1.00 67.94 94 ARG A O 1
ATOM 725 N N . ARG A 1 95 ? 17.546 20.675 -10.889 1.00 65.31 95 ARG A N 1
ATOM 726 C CA . ARG A 1 95 ? 18.584 19.687 -11.244 1.00 65.31 95 ARG A CA 1
ATOM 727 C C . ARG A 1 95 ? 18.193 18.864 -12.468 1.00 65.31 95 ARG A C 1
ATOM 729 O O . ARG A 1 95 ? 19.006 18.754 -13.382 1.00 65.31 95 ARG A O 1
ATOM 736 N N . ILE A 1 96 ? 16.963 18.353 -12.519 1.00 62.53 96 ILE A N 1
ATOM 737 C CA . ILE A 1 96 ? 16.459 17.570 -13.659 1.00 62.53 96 ILE A CA 1
ATOM 738 C C . ILE A 1 96 ? 16.489 18.413 -14.941 1.00 62.53 96 ILE A C 1
ATOM 740 O O . ILE A 1 96 ? 16.960 17.948 -15.980 1.00 62.53 96 ILE A O 1
ATOM 744 N N . MET A 1 97 ? 16.071 19.680 -14.861 1.00 66.38 97 MET A N 1
ATOM 745 C CA . MET A 1 97 ? 16.052 20.577 -16.017 1.00 66.38 97 MET A CA 1
ATOM 746 C C . MET A 1 97 ? 17.465 20.910 -16.520 1.00 66.38 97 MET A C 1
ATOM 748 O O . MET A 1 97 ? 17.709 20.890 -17.726 1.00 66.38 97 MET A O 1
ATOM 752 N N . ASN A 1 98 ? 18.426 21.120 -15.614 1.00 71.75 98 ASN A N 1
ATOM 753 C CA . ASN A 1 98 ? 19.833 21.312 -15.980 1.00 71.75 98 ASN A CA 1
ATOM 754 C C . ASN A 1 98 ? 20.445 20.060 -16.626 1.00 71.75 98 ASN A C 1
ATOM 756 O O . ASN A 1 98 ? 21.195 20.183 -17.596 1.00 71.75 98 ASN A O 1
ATOM 760 N N . LEU A 1 99 ? 20.098 18.866 -16.135 1.00 65.25 99 LEU A N 1
ATOM 761 C CA . LEU A 1 99 ? 20.547 17.603 -16.722 1.00 65.25 99 LEU A CA 1
ATOM 762 C C . LEU A 1 99 ? 20.012 17.443 -18.152 1.00 65.25 99 LEU A C 1
ATOM 764 O O . LEU A 1 99 ? 20.762 17.091 -19.057 1.00 65.25 99 LEU A O 1
ATOM 768 N N . TRP A 1 100 ? 18.736 17.770 -18.373 1.00 67.19 100 TRP A N 1
ATOM 769 C CA . TRP A 1 100 ? 18.094 17.697 -19.687 1.00 67.19 100 TRP A CA 1
ATOM 770 C C . TRP A 1 100 ? 18.709 18.679 -20.695 1.00 67.19 100 TRP A C 1
ATOM 772 O O . TRP A 1 100 ? 18.986 18.319 -21.841 1.00 67.19 100 TRP A O 1
ATOM 782 N N . VAL A 1 101 ? 19.001 19.909 -20.258 1.00 69.44 101 VAL A N 1
ATOM 783 C CA . VAL A 1 101 ? 19.700 20.914 -21.076 1.00 69.44 101 VAL A CA 1
ATOM 784 C C . VAL A 1 101 ? 21.119 20.455 -21.424 1.00 69.44 101 VAL A C 1
ATOM 786 O O . VAL A 1 101 ? 21.536 20.601 -22.575 1.00 69.44 101 VAL A O 1
ATOM 789 N N . ALA A 1 102 ? 21.851 19.871 -20.472 1.00 63.34 102 ALA A N 1
ATOM 790 C CA . ALA A 1 102 ? 23.182 19.319 -20.722 1.00 63.34 102 ALA A CA 1
ATOM 791 C C . ALA A 1 102 ? 23.140 18.147 -21.719 1.00 63.34 102 ALA A C 1
ATOM 793 O O . ALA A 1 102 ? 23.939 18.116 -22.653 1.00 63.34 102 ALA A O 1
ATOM 794 N N . LEU A 1 103 ? 22.163 17.245 -21.584 1.00 65.12 103 LEU A N 1
ATOM 795 C CA . LEU A 1 103 ? 21.974 16.092 -22.470 1.00 65.12 103 LEU A CA 1
ATOM 796 C C . LEU A 1 103 ? 21.611 16.505 -23.906 1.00 65.12 103 LEU A C 1
ATOM 798 O O . LEU A 1 103 ? 22.032 15.878 -24.875 1.00 65.12 103 LEU A O 1
ATOM 802 N N . ASN A 1 104 ? 20.841 17.582 -24.061 1.00 67.56 104 ASN A N 1
ATOM 803 C CA . ASN A 1 104 ? 20.489 18.107 -25.380 1.00 67.56 104 ASN A CA 1
ATOM 804 C C . ASN A 1 104 ? 21.640 18.867 -26.042 1.00 67.56 104 ASN A C 1
ATOM 806 O O . ASN A 1 104 ? 21.801 18.792 -27.263 1.00 67.56 104 ASN A O 1
ATOM 810 N N . LYS A 1 105 ? 22.455 19.579 -25.255 1.00 64.75 105 LYS A N 1
ATOM 811 C CA . LYS A 1 105 ? 23.686 20.200 -25.759 1.00 64.75 105 LYS A CA 1
ATOM 812 C C . LYS A 1 105 ? 24.705 19.141 -26.180 1.00 64.75 105 LYS A C 1
ATOM 814 O O . LYS A 1 105 ? 25.267 19.269 -27.264 1.00 64.75 105 LYS A O 1
ATOM 819 N N . SER A 1 106 ? 24.887 18.079 -25.389 1.00 56.56 106 SER A N 1
ATOM 820 C CA . SER A 1 106 ? 25.793 16.984 -25.751 1.00 56.56 106 SER A CA 1
ATOM 821 C C . SER A 1 106 ? 25.296 16.214 -26.972 1.00 56.56 106 SER A C 1
ATOM 823 O O . SER A 1 106 ? 26.096 15.953 -27.860 1.00 56.56 106 SER A O 1
ATOM 825 N N . LYS A 1 107 ? 23.983 15.961 -27.105 1.00 59.66 107 LYS A N 1
ATOM 826 C CA . LYS A 1 107 ? 23.401 15.386 -28.330 1.00 59.66 107 LYS A CA 1
ATOM 827 C C . LYS A 1 107 ? 23.839 16.153 -29.578 1.00 59.66 107 LYS A C 1
ATOM 829 O O . LYS A 1 107 ? 24.377 15.544 -30.491 1.00 59.66 107 LYS A O 1
ATOM 834 N N . LYS A 1 108 ? 23.661 17.479 -29.617 1.00 60.91 108 LYS A N 1
ATOM 835 C CA . LYS A 1 108 ? 24.005 18.285 -30.805 1.00 60.91 108 LYS A CA 1
ATOM 836 C C . LYS A 1 108 ? 25.480 18.178 -31.214 1.00 60.91 108 LYS A C 1
ATOM 838 O O . LYS A 1 108 ? 25.749 18.121 -32.405 1.00 60.91 108 LYS A O 1
ATOM 843 N N . VAL A 1 109 ? 26.402 18.135 -30.251 1.00 61.66 109 VAL A N 1
ATOM 844 C CA . VAL A 1 109 ? 27.852 18.049 -30.515 1.00 61.66 109 VAL A CA 1
ATOM 845 C C . VAL A 1 109 ? 28.275 16.623 -30.889 1.00 61.66 109 VAL A C 1
ATOM 847 O O . VAL A 1 109 ? 29.031 16.428 -31.838 1.00 61.66 109 VAL A O 1
ATOM 850 N N . VAL A 1 110 ? 27.734 15.613 -30.202 1.00 59.50 110 VAL A N 1
ATOM 851 C CA . VAL A 1 110 ? 28.017 14.196 -30.483 1.00 59.50 110 VAL A CA 1
ATOM 852 C C . VAL A 1 110 ? 27.494 13.797 -31.866 1.00 59.50 110 VAL A C 1
ATOM 854 O O . VAL A 1 110 ? 28.180 13.081 -32.591 1.00 59.50 110 VAL A O 1
ATOM 857 N N . PHE A 1 111 ? 26.338 14.327 -32.287 1.00 62.84 111 PHE A N 1
ATOM 858 C CA . PHE A 1 111 ? 25.795 14.041 -33.615 1.00 62.84 111 PHE A CA 1
ATOM 859 C C . PHE A 1 111 ? 26.673 14.582 -34.748 1.00 62.84 111 PHE A C 1
ATOM 861 O O . PHE A 1 111 ? 26.809 13.891 -35.750 1.00 62.84 111 PHE A O 1
ATOM 868 N N . SER A 1 112 ? 27.301 15.757 -34.622 1.00 69.38 112 SER A N 1
ATOM 869 C CA . SER A 1 112 ? 28.179 16.265 -35.690 1.00 69.38 112 SER A CA 1
ATOM 870 C C . SER A 1 112 ? 29.445 15.425 -35.865 1.00 69.38 112 SER A C 1
ATOM 872 O O . SER A 1 112 ? 29.822 15.127 -36.993 1.00 69.38 112 SER A O 1
ATOM 874 N N . GLU A 1 113 ? 30.074 14.988 -34.771 1.00 73.19 113 GLU A N 1
ATOM 875 C CA . GLU A 1 113 ? 31.273 14.143 -34.850 1.00 73.19 113 GLU A CA 1
ATOM 876 C C . GLU A 1 113 ? 30.956 12.723 -35.323 1.00 73.19 113 GLU A C 1
ATOM 878 O O . GLU A 1 113 ? 31.707 12.152 -36.115 1.00 73.19 113 GLU A O 1
ATOM 883 N N . GLU A 1 114 ? 29.848 12.135 -34.863 1.00 74.62 114 GLU A N 1
ATOM 884 C CA . GLU A 1 114 ? 29.423 10.828 -35.358 1.00 74.62 114 GLU A CA 1
ATOM 885 C C . GLU A 1 114 ? 29.065 10.888 -36.838 1.00 74.62 114 GLU A C 1
ATOM 887 O O . GLU A 1 114 ? 29.522 10.026 -37.584 1.00 74.62 114 GLU A O 1
ATOM 892 N N . VAL A 1 115 ? 28.310 11.897 -37.284 1.00 77.00 115 VAL A N 1
ATOM 893 C CA . VAL A 1 115 ? 27.928 12.045 -38.697 1.00 77.00 115 VAL A CA 1
ATOM 894 C C . VAL A 1 115 ? 29.161 12.192 -39.592 1.00 77.00 115 VAL A C 1
ATOM 896 O O . VAL A 1 115 ? 29.224 11.506 -40.611 1.00 77.00 115 VAL A O 1
ATOM 899 N N . SER A 1 116 ? 30.175 12.969 -39.191 1.00 81.25 116 SER A N 1
ATOM 900 C CA . SER A 1 116 ? 31.448 13.037 -39.927 1.00 81.25 116 SER A CA 1
ATOM 901 C C . SER A 1 116 ? 32.152 11.677 -39.998 1.00 81.25 116 SER A C 1
ATOM 903 O O . SER A 1 116 ? 32.582 11.271 -41.073 1.00 81.25 116 SER A O 1
ATOM 905 N N . LYS A 1 117 ? 32.178 10.907 -38.900 1.00 81.88 117 LYS A N 1
ATOM 906 C CA . LYS A 1 117 ? 32.732 9.537 -38.901 1.00 81.88 117 LYS A CA 1
ATOM 907 C C . LYS A 1 117 ? 31.954 8.574 -39.799 1.00 81.88 117 LYS A C 1
ATOM 909 O O . LYS A 1 117 ? 32.538 7.621 -40.292 1.00 81.88 117 LYS A O 1
ATOM 914 N N . TYR A 1 118 ? 30.647 8.766 -39.986 1.00 78.88 118 TYR A N 1
ATOM 915 C CA . TYR A 1 118 ? 29.862 7.950 -40.922 1.00 78.88 118 TYR A CA 1
ATOM 916 C C . TYR A 1 118 ? 30.094 8.342 -42.386 1.00 78.88 118 TYR A C 1
ATOM 918 O O . TYR A 1 118 ? 29.948 7.479 -43.246 1.00 78.88 118 TYR A O 1
ATOM 926 N N . ALA A 1 119 ? 30.458 9.596 -42.670 1.00 84.06 119 ALA A N 1
ATOM 927 C CA . ALA A 1 119 ? 30.738 10.063 -44.030 1.00 84.06 119 ALA A CA 1
ATOM 928 C C . ALA A 1 119 ? 32.025 9.457 -44.622 1.00 84.06 119 ALA A C 1
ATOM 930 O O . ALA A 1 119 ? 32.145 9.353 -45.839 1.00 84.06 119 ALA A O 1
ATOM 931 N N . GLU A 1 120 ? 32.962 9.036 -43.769 1.00 91.50 120 GLU A N 1
ATOM 932 C CA . GLU A 1 120 ? 34.230 8.406 -44.164 1.00 91.50 120 GLU A CA 1
ATOM 933 C C . GLU A 1 120 ? 34.127 6.877 -44.358 1.00 91.50 120 GLU A C 1
ATOM 935 O O . GLU A 1 120 ? 35.065 6.258 -44.857 1.00 91.50 120 GLU A O 1
ATOM 940 N N . LEU A 1 121 ? 33.004 6.252 -43.977 1.00 91.00 121 LEU A N 1
ATOM 941 C CA . LEU A 1 121 ? 32.811 4.799 -44.058 1.00 91.00 121 LEU A CA 1
ATOM 942 C C . LEU A 1 121 ? 32.329 4.345 -45.438 1.00 91.00 121 LEU A C 1
ATOM 944 O O . LEU A 1 121 ? 31.537 5.015 -46.104 1.00 91.00 121 LEU A O 1
ATOM 948 N N . GLN A 1 122 ? 32.713 3.129 -45.825 1.00 95.12 122 GLN A N 1
ATOM 949 C CA . GLN A 1 122 ? 32.166 2.487 -47.018 1.00 95.12 122 GLN A CA 1
ATOM 950 C C . GLN A 1 122 ? 30.683 2.112 -46.810 1.00 95.12 122 GLN A C 1
ATOM 952 O O . GLN A 1 122 ? 30.280 1.759 -45.695 1.00 95.12 122 GLN A O 1
ATOM 957 N N . PRO A 1 123 ? 29.847 2.081 -47.869 1.00 92.25 123 PRO A N 1
ATOM 958 C CA . PRO A 1 123 ? 28.420 1.748 -47.751 1.00 92.25 123 PRO A CA 1
ATOM 959 C C . PRO A 1 123 ? 28.123 0.422 -47.022 1.00 92.25 123 PRO A C 1
ATOM 961 O O . PRO A 1 123 ? 27.142 0.312 -46.278 1.00 92.25 123 PRO A O 1
ATOM 964 N N . ALA A 1 124 ? 28.987 -0.586 -47.189 1.00 92.69 124 ALA A N 1
ATOM 965 C CA . ALA A 1 124 ? 28.874 -1.868 -46.492 1.00 92.69 124 ALA A CA 1
ATOM 966 C C . ALA A 1 124 ? 29.082 -1.733 -44.970 1.00 92.69 124 ALA A C 1
ATOM 968 O O . ALA A 1 124 ? 28.345 -2.335 -44.187 1.00 92.69 124 ALA A O 1
ATOM 969 N N . GLU A 1 125 ? 30.034 -0.903 -44.540 1.00 92.50 125 GLU A N 1
ATOM 970 C CA . GLU A 1 125 ? 30.335 -0.650 -43.127 1.00 92.50 125 GLU A CA 1
ATOM 971 C C . GLU A 1 125 ? 29.218 0.155 -42.459 1.00 92.50 125 GLU A C 1
ATOM 973 O O . GLU A 1 125 ? 28.804 -0.165 -41.341 1.00 92.50 125 GLU A O 1
ATOM 978 N N . VAL A 1 126 ? 28.663 1.145 -43.168 1.00 89.38 126 VAL A N 1
ATOM 979 C CA . VAL A 1 126 ? 27.480 1.893 -42.716 1.00 89.38 126 VAL A CA 1
ATOM 980 C C . VAL A 1 126 ? 26.302 0.942 -42.502 1.00 89.38 126 VAL A C 1
ATOM 982 O O . VAL A 1 126 ? 25.657 0.985 -41.453 1.00 89.38 126 VAL A O 1
ATOM 985 N N . THR A 1 127 ? 26.057 0.031 -43.448 1.00 91.25 127 THR A N 1
ATOM 986 C CA . THR A 1 127 ? 24.980 -0.966 -43.347 1.00 91.25 127 THR A CA 1
ATOM 987 C C . THR A 1 127 ? 25.199 -1.918 -42.169 1.00 91.25 127 THR A C 1
ATOM 989 O O . THR A 1 127 ? 24.278 -2.154 -41.382 1.00 91.25 127 THR A O 1
ATOM 992 N N . ALA A 1 128 ? 26.419 -2.430 -41.988 1.00 93.38 128 ALA A N 1
ATOM 993 C CA . ALA A 1 128 ? 26.759 -3.296 -40.860 1.00 93.38 128 ALA A CA 1
ATOM 994 C C . ALA A 1 128 ? 26.558 -2.584 -39.512 1.00 93.38 128 ALA A C 1
ATOM 996 O O . ALA A 1 128 ? 25.957 -3.146 -38.589 1.00 93.38 128 ALA A O 1
ATOM 997 N N . LYS A 1 129 ? 26.986 -1.321 -39.413 1.00 91.50 129 LYS A N 1
ATOM 998 C CA . LYS A 1 129 ? 26.825 -0.500 -38.208 1.00 91.50 129 LYS A CA 1
ATOM 999 C C . LYS A 1 129 ? 25.353 -0.191 -37.927 1.00 91.50 129 LYS A C 1
ATOM 1001 O O . LYS A 1 129 ? 24.914 -0.341 -36.787 1.00 91.50 129 LYS A O 1
ATOM 1006 N N . ALA A 1 130 ? 24.564 0.138 -38.951 1.00 88.75 130 ALA A N 1
ATOM 1007 C CA . ALA A 1 130 ? 23.117 0.333 -38.828 1.00 88.75 130 ALA A CA 1
ATOM 1008 C C . ALA A 1 130 ? 22.406 -0.939 -38.335 1.00 88.75 130 ALA A C 1
ATOM 1010 O O . ALA A 1 130 ? 21.568 -0.878 -37.433 1.00 88.75 130 ALA A O 1
ATOM 1011 N N . MET A 1 131 ? 22.788 -2.109 -38.854 1.00 94.81 131 MET A N 1
ATOM 1012 C CA . MET A 1 131 ? 22.263 -3.397 -38.391 1.00 94.81 131 MET A CA 1
ATOM 1013 C C . MET A 1 131 ? 22.654 -3.700 -36.939 1.00 94.81 131 MET A C 1
ATOM 1015 O O . MET A 1 131 ? 21.830 -4.216 -36.179 1.00 94.81 131 MET A O 1
ATOM 1019 N N . GLY A 1 132 ? 23.876 -3.351 -36.530 1.00 95.00 132 GLY A N 1
ATOM 1020 C CA . GLY A 1 132 ? 24.314 -3.424 -35.133 1.00 95.00 132 GLY A CA 1
ATOM 1021 C C . GLY A 1 132 ? 23.432 -2.584 -34.209 1.00 95.00 132 GLY A C 1
ATOM 1022 O O . GLY A 1 132 ? 22.863 -3.111 -33.250 1.00 95.00 132 GLY A O 1
ATOM 1023 N N . HIS A 1 133 ? 23.234 -1.308 -34.551 1.00 91.38 133 HIS A N 1
ATOM 1024 C CA . HIS A 1 133 ? 22.353 -0.398 -33.807 1.00 91.38 133 HIS A CA 1
ATOM 1025 C C . HIS A 1 133 ? 20.913 -0.902 -33.744 1.0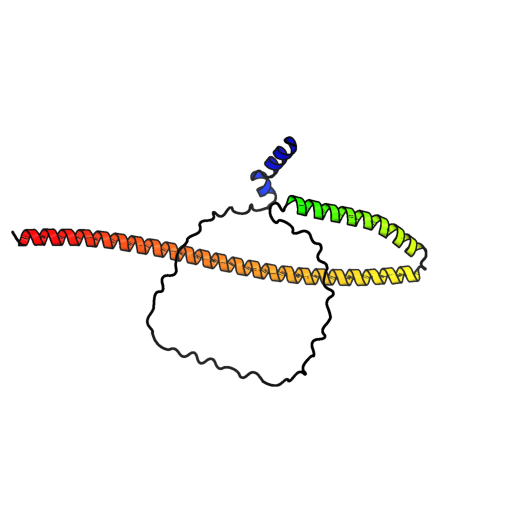0 91.38 133 HIS A C 1
ATOM 1027 O O . HIS A 1 133 ? 20.295 -0.864 -32.681 1.00 91.38 133 HIS A O 1
ATOM 1033 N N . LEU A 1 134 ? 20.387 -1.447 -34.844 1.00 94.56 134 LEU A N 1
ATOM 1034 C CA . LEU A 1 134 ? 19.045 -2.023 -34.877 1.00 94.56 134 LEU A CA 1
ATOM 1035 C C . LEU A 1 134 ? 18.904 -3.206 -33.907 1.00 94.56 134 LEU A C 1
ATOM 1037 O O . LEU A 1 134 ? 17.888 -3.313 -33.219 1.00 94.56 134 LEU A O 1
ATOM 1041 N N . ARG A 1 135 ? 19.908 -4.088 -33.817 1.00 96.38 135 ARG A N 1
ATOM 1042 C CA . ARG A 1 135 ? 19.895 -5.214 -32.863 1.00 96.38 135 ARG A CA 1
ATOM 1043 C C . ARG A 1 135 ? 19.927 -4.725 -31.418 1.00 96.38 135 ARG A C 1
ATOM 1045 O O . ARG A 1 135 ? 19.127 -5.197 -30.613 1.00 96.38 135 ARG A O 1
ATOM 1052 N N . VAL A 1 136 ? 20.796 -3.762 -31.106 1.00 95.00 136 VAL A N 1
ATOM 1053 C CA . VAL A 1 136 ? 20.882 -3.166 -29.762 1.00 95.00 136 VAL A CA 1
ATOM 1054 C C . VAL A 1 136 ? 19.568 -2.476 -29.395 1.00 95.00 136 VAL A C 1
ATOM 1056 O O . VAL A 1 136 ? 19.040 -2.702 -28.308 1.00 95.00 136 VAL A O 1
ATOM 1059 N N . SER A 1 137 ? 18.985 -1.709 -30.319 1.00 93.81 137 SER A N 1
ATOM 1060 C CA . SER A 1 137 ? 17.693 -1.043 -30.127 1.00 93.81 137 SER A CA 1
ATOM 1061 C C . SER A 1 137 ? 16.566 -2.045 -29.851 1.00 93.81 137 SER A C 1
ATOM 1063 O O . SER A 1 137 ? 15.812 -1.872 -28.891 1.00 93.81 137 SER A O 1
ATOM 1065 N N . LYS A 1 138 ? 16.489 -3.144 -30.617 1.00 95.12 138 LYS A N 1
ATOM 1066 C CA . LYS A 1 138 ? 15.516 -4.226 -30.382 1.00 95.12 138 LYS A CA 1
ATOM 1067 C C . LYS A 1 138 ? 15.717 -4.906 -29.027 1.00 95.12 138 LYS A C 1
ATOM 1069 O O . LYS A 1 138 ? 14.739 -5.146 -28.322 1.00 95.12 138 LYS A O 1
ATOM 1074 N N . HIS A 1 139 ? 16.963 -5.192 -28.646 1.00 94.94 139 HIS A N 1
ATOM 1075 C CA . HIS A 1 139 ? 17.275 -5.783 -27.344 1.00 94.94 139 HIS A CA 1
ATOM 1076 C C . HIS A 1 139 ? 16.856 -4.861 -26.192 1.00 94.94 139 HIS A C 1
ATOM 1078 O O . HIS A 1 139 ? 16.176 -5.298 -25.265 1.00 94.94 139 HIS A O 1
ATOM 1084 N N . TYR A 1 140 ? 17.180 -3.570 -26.292 1.00 94.88 140 TYR A N 1
ATOM 1085 C CA . TYR A 1 140 ? 16.774 -2.572 -25.308 1.00 94.88 140 TYR A CA 1
ATOM 1086 C C . TYR A 1 140 ? 15.248 -2.448 -25.211 1.00 94.88 140 TYR A C 1
ATOM 1088 O O . TYR A 1 140 ? 14.701 -2.432 -24.109 1.00 94.88 140 TYR A O 1
ATOM 1096 N N . ALA A 1 141 ? 14.536 -2.438 -26.342 1.00 95.31 141 ALA A N 1
ATOM 1097 C CA . ALA A 1 141 ? 13.075 -2.421 -26.354 1.00 95.31 141 ALA A CA 1
ATOM 1098 C C . ALA A 1 141 ? 12.478 -3.648 -25.638 1.00 95.31 141 ALA A C 1
ATOM 1100 O O . AL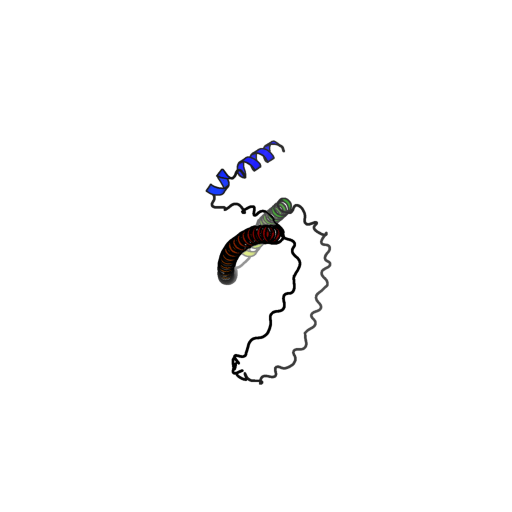A A 1 141 ? 11.570 -3.494 -24.820 1.00 95.31 141 ALA A O 1
ATOM 1101 N N . ALA A 1 142 ? 13.021 -4.846 -25.878 1.00 96.75 142 ALA A N 1
ATOM 1102 C CA . ALA A 1 142 ? 12.594 -6.067 -25.194 1.00 96.75 142 ALA A CA 1
ATOM 1103 C C . ALA A 1 142 ? 12.869 -6.009 -23.680 1.00 96.75 142 ALA A C 1
ATOM 1105 O O . ALA A 1 142 ? 11.996 -6.349 -22.878 1.00 96.75 142 ALA A O 1
ATOM 1106 N N . MET A 1 143 ? 14.043 -5.514 -23.272 1.00 96.81 143 MET A N 1
ATOM 1107 C CA . MET A 1 143 ? 14.364 -5.296 -21.857 1.00 96.81 143 MET A CA 1
ATOM 1108 C C . MET A 1 143 ? 13.391 -4.316 -21.194 1.00 96.81 143 MET A C 1
ATOM 1110 O O . MET A 1 143 ? 12.896 -4.592 -20.101 1.00 96.81 143 MET A O 1
ATOM 1114 N N . MET A 1 144 ? 13.079 -3.200 -21.857 1.00 96.44 144 MET A N 1
ATOM 1115 C CA . MET A 1 144 ? 12.132 -2.205 -21.348 1.00 96.44 144 MET A CA 1
ATOM 1116 C C . MET A 1 144 ? 10.715 -2.772 -21.226 1.00 96.44 144 MET A C 1
ATOM 1118 O O . MET A 1 144 ? 10.040 -2.521 -20.227 1.00 96.44 144 MET A O 1
ATOM 1122 N N . GLN A 1 145 ? 10.268 -3.584 -22.187 1.00 96.00 145 GLN A N 1
ATOM 1123 C CA . GLN A 1 145 ? 8.980 -4.279 -22.099 1.00 96.00 145 GLN A CA 1
ATOM 1124 C C . GLN A 1 145 ? 8.940 -5.264 -20.924 1.00 96.00 145 GLN A C 1
ATOM 1126 O O . GLN A 1 145 ? 7.978 -5.254 -20.153 1.00 96.00 145 GLN A O 1
ATOM 1131 N N . ALA A 1 146 ? 9.995 -6.062 -20.731 1.00 97.06 146 ALA A N 1
ATOM 1132 C CA . ALA A 1 146 ? 10.095 -6.996 -19.611 1.00 97.06 146 ALA A CA 1
ATOM 1133 C C . ALA A 1 146 ? 10.127 -6.272 -18.253 1.00 97.06 146 ALA A C 1
ATOM 1135 O O . ALA A 1 146 ? 9.452 -6.687 -17.308 1.00 97.06 146 ALA A O 1
ATOM 1136 N N . ALA A 1 147 ? 10.868 -5.165 -18.151 1.00 96.44 147 ALA A N 1
ATOM 1137 C CA . ALA A 1 147 ? 10.890 -4.324 -16.958 1.00 96.44 147 ALA A CA 1
ATOM 1138 C C . ALA A 1 147 ? 9.503 -3.730 -16.664 1.00 96.44 147 ALA A C 1
ATOM 1140 O O . ALA A 1 147 ? 9.028 -3.803 -15.532 1.00 96.44 147 ALA A O 1
ATOM 1141 N N . ASN A 1 148 ? 8.809 -3.224 -17.686 1.00 96.19 148 ASN A N 1
ATOM 1142 C CA . ASN A 1 148 ? 7.460 -2.681 -17.537 1.00 96.19 148 ASN A CA 1
ATOM 1143 C C . ASN A 1 148 ? 6.452 -3.754 -17.088 1.00 96.19 148 ASN A C 1
ATOM 1145 O O . ASN A 1 148 ? 5.607 -3.495 -16.235 1.00 96.19 148 ASN A O 1
ATOM 1149 N N . ALA A 1 149 ? 6.564 -4.983 -17.601 1.00 97.88 149 ALA A N 1
ATOM 1150 C CA . ALA A 1 149 ? 5.739 -6.103 -17.147 1.00 97.88 149 ALA A CA 1
ATOM 1151 C C . ALA A 1 149 ? 5.968 -6.416 -15.656 1.00 97.88 149 ALA A C 1
ATOM 1153 O O . ALA A 1 149 ? 5.003 -6.607 -14.913 1.00 97.88 149 ALA A O 1
ATOM 1154 N N . LYS A 1 150 ? 7.226 -6.392 -15.191 1.00 97.31 150 LYS A N 1
ATOM 1155 C CA . LYS A 1 150 ? 7.560 -6.563 -13.765 1.00 97.31 150 LYS A CA 1
ATOM 1156 C C . LYS A 1 150 ? 6.983 -5.442 -12.900 1.00 97.31 150 LYS A C 1
ATOM 1158 O O . LYS A 1 150 ? 6.419 -5.732 -11.848 1.00 97.31 150 LYS A O 1
ATOM 1163 N N . VAL A 1 151 ? 7.074 -4.188 -13.350 1.00 97.12 151 VAL A N 1
ATOM 1164 C CA . VAL A 1 151 ? 6.486 -3.035 -12.645 1.00 97.12 151 VAL A CA 1
ATOM 1165 C C . VAL A 1 151 ? 4.967 -3.174 -12.553 1.00 97.12 151 VAL A C 1
ATOM 1167 O O . VAL A 1 151 ? 4.413 -3.012 -11.469 1.00 97.12 151 VAL A O 1
ATOM 1170 N N . LYS A 1 152 ? 4.286 -3.556 -13.641 1.00 97.44 152 LYS A N 1
ATOM 1171 C CA . LYS A 1 152 ? 2.834 -3.809 -13.626 1.00 97.44 152 LYS A CA 1
ATOM 1172 C C . LYS A 1 152 ? 2.448 -4.915 -12.643 1.00 97.44 152 LYS A C 1
ATOM 1174 O O . LYS A 1 152 ? 1.501 -4.743 -11.881 1.00 97.44 152 LYS A O 1
ATOM 1179 N N . ALA A 1 153 ? 3.195 -6.019 -12.620 1.00 97.69 153 ALA A N 1
ATOM 1180 C CA . ALA A 1 153 ? 2.955 -7.113 -11.681 1.00 97.69 153 ALA A CA 1
ATOM 1181 C C . ALA A 1 153 ? 3.178 -6.686 -10.218 1.00 97.69 153 ALA A C 1
ATOM 1183 O O . ALA A 1 153 ? 2.390 -7.045 -9.346 1.00 97.69 153 ALA A O 1
ATOM 1184 N N . ALA A 1 154 ? 4.222 -5.900 -9.939 1.00 97.75 154 ALA A N 1
ATOM 1185 C CA . ALA A 1 154 ? 4.461 -5.343 -8.609 1.00 97.75 154 ALA A CA 1
ATOM 1186 C C . ALA A 1 154 ? 3.341 -4.375 -8.189 1.00 97.75 154 ALA A C 1
ATOM 1188 O O . ALA A 1 154 ? 2.843 -4.470 -7.072 1.00 97.75 154 ALA A O 1
ATOM 1189 N N . ASN A 1 155 ? 2.884 -3.513 -9.100 1.00 97.62 155 ASN A N 1
ATOM 1190 C CA . ASN A 1 155 ? 1.795 -2.576 -8.837 1.00 97.62 155 ASN A CA 1
ATOM 1191 C C . ASN A 1 155 ? 0.474 -3.295 -8.521 1.00 97.62 155 ASN A C 1
ATOM 1193 O O . ASN A 1 155 ? -0.232 -2.907 -7.596 1.00 97.62 155 ASN A O 1
ATOM 1197 N N . ALA A 1 156 ? 0.170 -4.390 -9.225 1.00 98.00 156 ALA A N 1
ATOM 1198 C CA . ALA A 1 156 ? -0.994 -5.221 -8.917 1.00 98.00 156 ALA A CA 1
ATOM 1199 C C . ALA A 1 156 ? -0.912 -5.844 -7.509 1.00 98.00 156 ALA A C 1
ATOM 1201 O O . ALA A 1 156 ? -1.918 -5.920 -6.806 1.00 98.00 156 ALA A O 1
ATOM 1202 N N . LYS A 1 157 ? 0.287 -6.252 -7.061 1.00 97.75 157 LYS A N 1
ATOM 1203 C CA . LYS A 1 157 ? 0.493 -6.761 -5.693 1.00 97.75 157 LYS A CA 1
ATOM 1204 C C . LYS A 1 157 ? 0.278 -5.679 -4.634 1.00 97.75 157 LYS A C 1
ATOM 1206 O O . LYS A 1 157 ? -0.326 -5.976 -3.609 1.00 97.75 157 LYS A O 1
ATOM 1211 N N . VAL A 1 158 ? 0.743 -4.454 -4.887 1.00 97.94 158 VAL A N 1
ATOM 1212 C CA . VAL A 1 158 ? 0.513 -3.305 -3.994 1.00 97.94 158 VAL A CA 1
ATOM 1213 C C . VAL A 1 158 ? -0.983 -3.011 -3.887 1.00 97.94 158 VAL A C 1
ATOM 1215 O O . VAL A 1 158 ? -1.513 -3.010 -2.784 1.00 97.94 158 VAL A O 1
ATOM 1218 N N . GLN A 1 159 ? -1.695 -2.916 -5.013 1.00 97.56 159 GLN A N 1
ATOM 1219 C CA . GLN A 1 159 ? -3.147 -2.692 -5.016 1.00 97.56 159 GLN A CA 1
ATOM 1220 C C . GLN A 1 159 ? -3.922 -3.786 -4.263 1.00 97.56 159 GLN A C 1
ATOM 1222 O O . GLN A 1 159 ? -4.866 -3.492 -3.532 1.00 97.56 159 GLN A O 1
ATOM 1227 N N . ALA A 1 160 ? -3.516 -5.052 -4.401 1.00 98.00 160 ALA A N 1
ATOM 1228 C CA . ALA A 1 160 ? -4.131 -6.151 -3.659 1.00 98.00 160 ALA A CA 1
ATOM 1229 C C . ALA A 1 160 ? -3.855 -6.073 -2.145 1.00 98.00 160 ALA A C 1
ATOM 1231 O O . ALA A 1 160 ? -4.718 -6.437 -1.345 1.00 98.00 160 ALA A O 1
ATOM 1232 N N . ALA A 1 161 ? -2.665 -5.619 -1.741 1.00 97.94 161 ALA A N 1
ATOM 1233 C CA . ALA A 1 161 ? -2.332 -5.398 -0.336 1.00 97.94 161 ALA A CA 1
ATOM 1234 C C . ALA A 1 161 ? -3.119 -4.215 0.251 1.00 97.94 161 ALA A C 1
ATOM 1236 O O . ALA A 1 161 ? -3.669 -4.346 1.343 1.00 97.94 161 ALA A O 1
ATOM 1237 N N . ASP A 1 162 ? -3.255 -3.120 -0.499 1.00 97.94 162 ASP A N 1
ATOM 1238 C CA . ASP A 1 162 ? -4.036 -1.946 -0.095 1.00 97.94 162 ASP A CA 1
ATOM 1239 C C . ASP A 1 162 ? -5.516 -2.295 0.102 1.00 97.94 162 ASP A C 1
ATOM 1241 O O . ASP A 1 162 ? -6.114 -1.928 1.114 1.00 97.94 162 ASP A O 1
ATOM 1245 N N . ALA A 1 163 ? -6.101 -3.087 -0.802 1.00 98.00 163 ALA A N 1
ATOM 1246 C CA . ALA A 1 163 ? -7.478 -3.560 -0.656 1.00 98.00 163 ALA A CA 1
ATOM 1247 C C . ALA A 1 163 ? -7.672 -4.409 0.616 1.00 98.00 163 ALA A C 1
ATOM 1249 O O . ALA A 1 163 ? -8.678 -4.274 1.315 1.00 98.00 163 ALA A O 1
ATOM 1250 N N . LYS A 1 164 ? -6.694 -5.261 0.961 1.00 97.94 164 LYS A N 1
ATOM 1251 C CA . LYS A 1 164 ? -6.721 -6.035 2.214 1.00 97.94 164 LYS A CA 1
ATOM 1252 C C . LYS A 1 164 ? -6.597 -5.139 3.445 1.00 97.94 164 LYS A C 1
ATOM 1254 O O . LYS A 1 164 ? -7.295 -5.379 4.428 1.00 97.94 164 LYS A O 1
ATOM 1259 N N . ALA A 1 165 ? -5.743 -4.118 3.394 1.00 97.62 165 ALA A N 1
ATOM 1260 C CA . ALA A 1 165 ? -5.593 -3.153 4.478 1.00 97.62 165 ALA A CA 1
ATOM 1261 C C . ALA A 1 165 ? -6.898 -2.376 4.724 1.00 97.62 165 ALA A C 1
ATOM 1263 O O . ALA A 1 165 ? -7.345 -2.290 5.865 1.00 97.62 165 ALA A O 1
ATOM 1264 N N . GLN A 1 166 ? -7.566 -1.913 3.663 1.00 97.75 166 GLN A N 1
ATOM 1265 C CA . GLN A 1 166 ? -8.863 -1.229 3.758 1.00 97.75 166 GLN A CA 1
ATOM 1266 C C . GLN A 1 166 ? -9.972 -2.127 4.328 1.00 97.75 166 GLN A C 1
ATOM 1268 O O . GLN A 1 166 ? -10.793 -1.679 5.133 1.00 97.75 166 GLN A O 1
ATOM 1273 N N . ALA A 1 167 ? -9.991 -3.409 3.948 1.00 98.12 167 ALA A N 1
ATOM 1274 C CA . ALA A 1 167 ? -10.935 -4.376 4.504 1.00 98.12 167 ALA A CA 1
ATOM 1275 C C . ALA A 1 167 ? -10.697 -4.598 6.010 1.00 98.12 167 ALA A C 1
ATOM 1277 O O . ALA A 1 167 ? -11.648 -4.606 6.793 1.00 98.12 167 ALA A O 1
ATOM 1278 N N . ALA A 1 168 ? -9.432 -4.724 6.425 1.00 98.00 168 ALA A N 1
ATOM 1279 C CA . ALA A 1 168 ? -9.064 -4.859 7.833 1.00 98.00 168 ALA A CA 1
ATOM 1280 C C . ALA A 1 168 ? -9.415 -3.602 8.650 1.00 98.00 168 ALA A C 1
ATOM 1282 O O . ALA A 1 168 ? -9.933 -3.721 9.760 1.00 98.00 168 ALA A O 1
ATOM 1283 N N . GLU A 1 169 ? -9.195 -2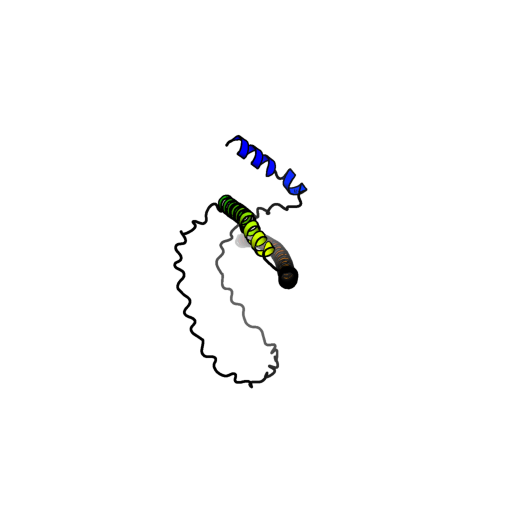.407 8.098 1.00 98.50 169 GLU A N 1
ATOM 1284 C CA . GLU A 1 169 ? -9.565 -1.138 8.734 1.00 98.50 169 GLU A CA 1
ATOM 1285 C C . GLU A 1 169 ? -11.086 -1.014 8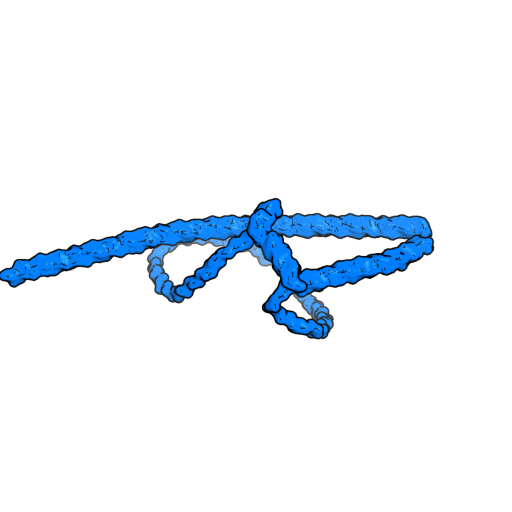.915 1.00 98.50 169 GLU A C 1
ATOM 1287 O O . GLU A 1 169 ? -11.560 -0.651 9.993 1.00 98.50 169 GLU A O 1
ATOM 1292 N N . SER A 1 170 ? -11.861 -1.410 7.903 1.00 97.94 170 SER A N 1
ATOM 1293 C CA . SER A 1 170 ? -13.328 -1.438 7.982 1.00 97.94 170 SER A CA 1
ATOM 1294 C C . SER A 1 170 ? -13.823 -2.393 9.076 1.00 97.94 170 SER A C 1
ATOM 1296 O O . SER A 1 170 ? -14.685 -2.025 9.877 1.00 97.94 170 SER A O 1
ATOM 1298 N N . ALA A 1 171 ? -13.231 -3.588 9.173 1.00 98.31 171 ALA A N 1
ATOM 1299 C CA . ALA A 1 171 ? -13.549 -4.551 10.229 1.00 98.31 171 ALA A CA 1
ATOM 1300 C C . ALA A 1 171 ? -13.164 -4.030 11.628 1.00 98.31 171 ALA A C 1
ATOM 1302 O O . ALA A 1 171 ? -13.926 -4.183 12.586 1.00 98.31 171 ALA A O 1
ATOM 1303 N N . ALA A 1 172 ? -12.012 -3.365 11.758 1.00 98.12 172 ALA A N 1
ATOM 1304 C CA . ALA A 1 172 ? -11.585 -2.749 13.013 1.00 98.12 172 ALA A CA 1
ATOM 1305 C C . ALA A 1 172 ? -12.550 -1.638 13.462 1.00 98.12 172 ALA A C 1
ATOM 1307 O O . ALA A 1 172 ? -12.889 -1.555 14.646 1.00 98.12 172 ALA A O 1
ATOM 1308 N N . MET A 1 173 ? -13.038 -0.821 12.524 1.00 98.19 173 MET A N 1
ATOM 1309 C CA . MET A 1 173 ? -14.046 0.207 12.798 1.00 98.19 173 MET A CA 1
ATOM 1310 C C . MET A 1 173 ? -15.370 -0.400 13.273 1.00 98.19 173 MET A C 1
ATOM 1312 O O . MET A 1 173 ? -15.932 0.077 14.260 1.00 98.19 173 MET A O 1
ATOM 1316 N N . GLU A 1 174 ? -15.831 -1.491 12.659 1.00 98.44 174 GLU A N 1
ATOM 1317 C CA . GLU A 1 174 ? -17.034 -2.203 13.107 1.00 98.44 174 GLU A CA 1
ATOM 1318 C C . GLU A 1 174 ? -16.875 -2.751 14.537 1.00 98.44 174 GLU A C 1
ATOM 1320 O O . GLU A 1 174 ? -17.749 -2.548 15.390 1.00 98.44 174 GLU A O 1
ATOM 1325 N N . CYS A 1 175 ? -15.742 -3.396 14.832 1.00 98.19 175 CYS A N 1
ATOM 1326 C CA . CYS A 1 175 ? -15.416 -3.871 16.178 1.00 98.19 175 CYS A CA 1
ATOM 1327 C C . CYS A 1 175 ? -15.396 -2.723 17.195 1.00 98.19 175 CYS A C 1
ATOM 1329 O O . CYS A 1 175 ? -15.960 -2.855 18.284 1.00 98.19 175 CYS A O 1
ATOM 1331 N N . ARG A 1 176 ? -14.818 -1.571 16.832 1.00 98.44 176 ARG A N 1
ATOM 1332 C CA . ARG A 1 176 ? -14.806 -0.373 17.680 1.00 98.44 176 ARG A CA 1
ATOM 1333 C C . ARG A 1 176 ? -16.221 0.129 17.964 1.00 98.44 176 ARG A C 1
ATOM 1335 O O . ARG A 1 176 ? -16.532 0.432 19.114 1.00 98.44 176 ARG A O 1
ATOM 1342 N N . THR A 1 177 ? -17.096 0.174 16.962 1.00 98.31 177 THR A N 1
ATOM 1343 C CA . THR A 1 177 ? -18.504 0.555 17.153 1.00 98.31 177 THR A CA 1
ATOM 1344 C C . THR A 1 177 ? -19.233 -0.411 18.086 1.00 98.31 177 THR A C 1
ATOM 1346 O O . THR A 1 177 ? -19.987 0.034 18.954 1.00 98.31 177 THR A O 1
ATOM 1349 N N . LYS A 1 178 ? -19.007 -1.724 17.953 1.00 98.44 178 LYS A N 1
ATOM 1350 C CA . LYS A 1 178 ? -19.581 -2.726 18.8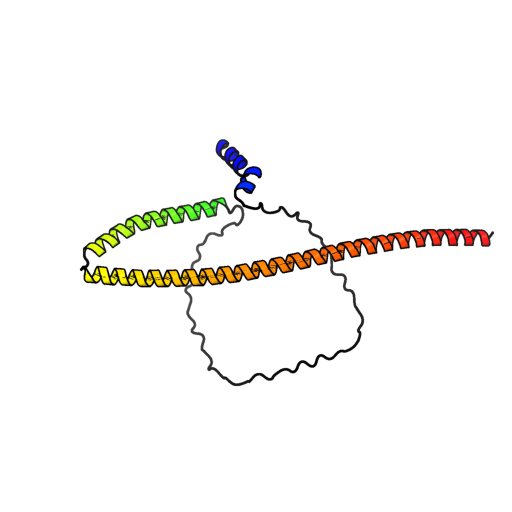70 1.00 98.44 178 LYS A CA 1
ATOM 1351 C C . LYS A 1 178 ? -19.082 -2.526 20.302 1.00 98.44 178 LYS A C 1
ATOM 1353 O O . LYS A 1 178 ? -19.893 -2.539 21.223 1.00 98.44 178 LYS A O 1
ATOM 1358 N N . LEU A 1 179 ? -17.785 -2.276 20.483 1.00 98.31 179 LEU A N 1
ATOM 1359 C CA . LEU A 1 179 ? -17.196 -2.026 21.799 1.00 98.31 179 LEU A CA 1
ATOM 1360 C C . LEU A 1 179 ? -17.809 -0.794 22.475 1.00 98.31 179 LEU A C 1
ATOM 1362 O O . LEU A 1 179 ? -18.170 -0.870 23.645 1.00 98.31 179 LEU A O 1
ATOM 1366 N N . VAL A 1 180 ? -17.989 0.310 21.740 1.00 98.56 180 VAL A N 1
ATOM 1367 C CA . VAL A 1 180 ? -18.644 1.521 22.271 1.00 98.56 180 VAL A CA 1
ATOM 1368 C C . VAL A 1 180 ? -20.052 1.203 22.784 1.00 98.56 180 VAL A C 1
ATOM 1370 O O . VAL A 1 180 ? -20.373 1.552 23.915 1.00 98.56 180 VAL A O 1
ATOM 1373 N N . LYS A 1 181 ? -20.856 0.449 22.019 1.00 98.38 181 LYS A N 1
ATOM 1374 C CA . LYS A 1 181 ? -22.204 0.034 22.455 1.00 98.38 181 LYS A CA 1
ATOM 1375 C C . LYS A 1 181 ? -22.183 -0.803 23.737 1.00 98.38 181 LYS A C 1
ATOM 1377 O O . LYS A 1 181 ? -23.046 -0.626 24.591 1.00 98.38 181 LYS A O 1
ATOM 1382 N N . VAL A 1 182 ? -21.216 -1.714 23.873 1.00 98.56 182 VAL A N 1
ATOM 1383 C CA . VAL A 1 182 ? -21.056 -2.532 25.087 1.00 98.56 182 VAL A CA 1
ATOM 1384 C C . VAL A 1 182 ? -20.673 -1.659 26.281 1.00 98.56 182 VAL A C 1
ATOM 1386 O O . VAL A 1 182 ? -21.266 -1.803 27.345 1.00 98.56 182 VAL A O 1
ATOM 1389 N N . VAL A 1 183 ? -19.734 -0.726 26.107 1.00 98.56 183 VAL A N 1
ATOM 1390 C CA . VAL A 1 183 ? -19.334 0.219 27.162 1.00 98.56 183 VAL A CA 1
ATOM 1391 C C . VAL A 1 183 ? -20.522 1.068 27.621 1.00 98.56 183 VAL A C 1
ATOM 1393 O O . VAL A 1 183 ? -20.724 1.237 28.821 1.00 98.56 183 VAL A O 1
ATOM 1396 N N . ASP A 1 184 ? -21.349 1.554 26.696 1.00 98.25 184 ASP A N 1
ATOM 1397 C CA . ASP A 1 184 ? -22.543 2.330 27.044 1.00 98.25 184 ASP A CA 1
ATOM 1398 C C . ASP A 1 184 ? -23.601 1.480 27.768 1.00 98.25 184 ASP A C 1
ATOM 1400 O O . ASP A 1 184 ? -24.229 1.947 28.721 1.00 98.25 184 ASP A O 1
ATOM 1404 N N . ALA A 1 185 ? -23.762 0.210 27.381 1.00 98.44 185 ALA A N 1
ATOM 1405 C CA . ALA A 1 185 ? -24.630 -0.726 28.092 1.00 98.44 185 ALA A CA 1
ATOM 1406 C C . ALA A 1 185 ? -24.135 -1.005 29.522 1.00 98.44 185 ALA A C 1
ATOM 1408 O O . ALA A 1 185 ? -24.944 -1.022 30.450 1.00 98.44 185 ALA A O 1
ATOM 1409 N N . ILE A 1 186 ? -22.820 -1.164 29.717 1.00 98.38 186 ILE A N 1
ATOM 1410 C CA . ILE A 1 186 ? -22.213 -1.323 31.048 1.00 98.38 186 ILE A CA 1
ATOM 1411 C C . ILE A 1 186 ? -22.496 -0.090 31.907 1.00 98.38 186 ILE A C 1
ATOM 1413 O O . ILE A 1 186 ? -23.017 -0.240 33.007 1.00 98.38 186 ILE A O 1
ATOM 1417 N N . ARG A 1 187 ? -22.258 1.122 31.389 1.00 98.44 187 ARG A N 1
ATOM 1418 C CA . ARG A 1 187 ? -22.549 2.372 32.117 1.00 98.44 187 ARG A CA 1
ATOM 1419 C C . ARG A 1 187 ? -24.012 2.474 32.545 1.00 98.44 187 ARG A C 1
ATOM 1421 O O . ARG A 1 187 ? -24.308 2.929 33.647 1.00 98.44 187 ARG A O 1
ATOM 1428 N N . LYS A 1 188 ? -24.940 2.042 31.685 1.00 98.62 188 LYS A N 1
ATOM 1429 C CA . LYS A 1 188 ? -26.368 2.004 32.022 1.00 98.62 188 LYS A CA 1
ATOM 1430 C C . LYS A 1 188 ? -26.650 1.023 33.165 1.00 98.62 188 LYS A C 1
ATOM 1432 O O . LYS A 1 188 ? -27.357 1.379 34.103 1.00 98.62 188 LYS A O 1
ATOM 1437 N N . LEU A 1 189 ? -26.081 -0.182 33.108 1.00 98.56 189 LEU A N 1
ATOM 1438 C CA . LEU A 1 189 ? -26.222 -1.177 34.175 1.00 98.56 189 LEU A CA 1
ATOM 1439 C C . LEU A 1 189 ? -25.606 -0.695 35.495 1.00 98.56 189 LEU A C 1
ATOM 1441 O O . LEU A 1 189 ? -26.205 -0.893 36.549 1.00 98.56 189 LEU A O 1
ATOM 1445 N N . GLU A 1 190 ? -24.452 -0.029 35.452 1.00 98.50 190 GLU A N 1
ATOM 1446 C CA . GLU A 1 190 ? -23.827 0.583 36.630 1.00 98.50 190 GLU A CA 1
ATOM 1447 C C . GLU A 1 190 ? -24.757 1.612 37.282 1.00 98.50 190 GLU A C 1
ATOM 1449 O O . GLU A 1 190 ? -24.967 1.563 38.495 1.00 98.50 190 GLU A O 1
ATOM 1454 N N . ALA A 1 191 ? -25.384 2.484 36.487 1.00 98.50 191 ALA A N 1
ATOM 1455 C CA . ALA A 1 191 ? -26.361 3.448 36.988 1.00 98.50 191 ALA A CA 1
ATOM 1456 C C . ALA A 1 191 ? -27.579 2.761 37.637 1.00 98.50 191 ALA A C 1
ATOM 1458 O O . ALA A 1 191 ? -27.999 3.146 38.728 1.00 98.50 191 ALA A O 1
ATOM 1459 N N . GLU A 1 192 ? -28.118 1.705 37.021 1.00 98.62 192 GLU A N 1
ATOM 1460 C CA . GLU A 1 192 ? -29.226 0.927 37.596 1.00 98.62 192 GLU A CA 1
ATOM 1461 C C . GLU A 1 192 ? -28.839 0.243 38.920 1.00 98.62 192 GLU A C 1
ATOM 1463 O O . GLU A 1 192 ? -29.644 0.191 39.855 1.00 98.62 192 GLU A O 1
ATOM 1468 N N . VAL A 1 193 ? -27.609 -0.270 39.028 1.00 98.56 193 VAL A N 1
ATOM 1469 C CA . VAL A 1 193 ? -27.087 -0.873 40.265 1.00 98.56 193 VAL A CA 1
ATOM 1470 C C . VAL A 1 193 ? -26.959 0.167 41.378 1.00 98.56 193 VAL A C 1
ATOM 1472 O O . VAL A 1 193 ? -27.300 -0.141 42.522 1.00 98.56 193 VAL A O 1
ATOM 1475 N N . VAL A 1 194 ? -26.510 1.387 41.063 1.00 98.69 194 VAL A N 1
ATOM 1476 C CA . VAL A 1 194 ? -26.441 2.494 42.033 1.00 98.69 194 VAL A CA 1
ATOM 1477 C C . VAL A 1 194 ? -27.836 2.826 42.568 1.00 98.69 194 VAL A C 1
ATOM 1479 O O . VAL A 1 194 ? -28.032 2.787 43.782 1.00 98.69 194 VAL A O 1
ATOM 1482 N N . VAL A 1 195 ? -28.826 3.018 41.690 1.00 98.62 195 VAL A N 1
ATOM 1483 C CA . VAL A 1 195 ? -30.217 3.310 42.094 1.00 98.62 195 VAL A CA 1
ATOM 1484 C C . VAL A 1 195 ? -30.795 2.198 42.977 1.00 98.62 195 VAL A C 1
ATOM 1486 O O . VAL A 1 195 ? -31.395 2.462 44.020 1.00 98.62 195 VAL A O 1
ATOM 1489 N N . LYS A 1 196 ? -30.590 0.926 42.607 1.00 98.44 196 LYS A N 1
ATOM 1490 C CA . LYS A 1 196 ? -31.053 -0.211 43.424 1.00 98.44 196 LYS A CA 1
ATOM 1491 C C . LYS A 1 196 ? -30.367 -0.257 44.788 1.00 98.44 196 LYS A C 1
ATOM 1493 O O . LYS A 1 196 ? -31.013 -0.589 45.780 1.00 98.44 196 LYS A O 1
ATOM 1498 N N . ARG A 1 197 ? -29.075 0.074 44.857 1.00 98.56 197 ARG A N 1
ATOM 1499 C CA . ARG A 1 197 ? -28.327 0.135 46.120 1.00 98.56 197 ARG A CA 1
ATOM 1500 C C . ARG A 1 197 ? -28.893 1.210 47.045 1.00 98.56 197 ARG A C 1
ATOM 1502 O O . ARG A 1 197 ? -29.085 0.925 48.224 1.00 98.56 197 ARG A O 1
ATOM 1509 N N . GLU A 1 198 ? -29.173 2.400 46.523 1.00 98.50 198 GLU A N 1
ATOM 1510 C CA . GLU A 1 198 ? -29.783 3.498 47.286 1.00 98.50 198 GLU A CA 1
ATOM 1511 C C . GLU A 1 198 ? -31.175 3.116 47.808 1.00 98.50 198 GLU A C 1
ATOM 1513 O O . GLU A 1 198 ? -31.463 3.307 48.987 1.00 98.50 198 GLU A O 1
ATOM 1518 N N . CYS A 1 199 ? -32.001 2.476 46.974 1.00 98.44 199 CYS A N 1
ATOM 1519 C CA . CYS A 1 199 ? -33.313 1.964 47.380 1.00 98.44 199 CYS A CA 1
ATOM 1520 C C . CYS A 1 199 ? -33.212 0.940 48.527 1.00 98.44 199 CYS A C 1
ATOM 1522 O O . CYS A 1 199 ? -33.911 1.065 49.531 1.00 98.44 199 CYS A O 1
ATOM 1524 N N . ILE A 1 200 ? -32.296 -0.031 48.427 1.00 98.38 200 ILE A N 1
ATOM 1525 C CA . ILE A 1 200 ? -32.054 -1.016 49.496 1.00 98.38 200 ILE A CA 1
ATOM 1526 C C . ILE A 1 200 ? -31.594 -0.329 50.789 1.00 98.38 200 ILE A C 1
ATOM 1528 O O . ILE A 1 200 ? -31.994 -0.743 51.874 1.00 98.38 200 ILE A O 1
ATOM 1532 N N . GLN A 1 201 ? -30.743 0.696 50.700 1.00 98.25 201 GLN A N 1
ATOM 1533 C CA . GLN A 1 201 ? -30.310 1.455 51.876 1.00 98.25 201 GLN A CA 1
ATOM 1534 C C . GLN A 1 201 ? -31.462 2.233 52.520 1.00 98.25 201 GLN A C 1
ATOM 1536 O O . GLN A 1 201 ? -31.518 2.282 53.745 1.00 98.25 201 GLN A O 1
ATOM 1541 N N . GLY A 1 202 ? -32.375 2.799 51.726 1.00 98.00 202 GLY A N 1
ATOM 1542 C CA . GLY A 1 202 ? -33.599 3.430 52.228 1.00 98.00 202 GLY A CA 1
ATOM 1543 C C . GLY A 1 202 ? -34.466 2.445 53.012 1.00 98.00 202 GLY A C 1
ATOM 1544 O O . GLY A 1 202 ? -34.732 2.672 54.187 1.00 98.00 202 GLY A O 1
ATOM 1545 N N . LEU A 1 203 ? -34.779 1.293 52.410 1.00 98.19 203 LEU A N 1
ATOM 1546 C CA . LEU A 1 203 ? -35.568 0.238 53.059 1.00 98.19 203 LEU A CA 1
ATOM 1547 C C . LEU A 1 203 ? -34.922 -0.285 54.350 1.00 98.19 203 LEU A C 1
ATOM 1549 O O . LEU A 1 203 ? -35.619 -0.608 55.303 1.00 98.19 203 LEU A O 1
ATOM 1553 N N . ARG A 1 204 ? -33.586 -0.382 54.403 1.00 98.12 204 ARG A N 1
ATOM 1554 C CA . ARG A 1 204 ? -32.882 -0.796 55.630 1.00 98.12 204 ARG A CA 1
ATOM 1555 C C . ARG A 1 204 ? -33.088 0.191 56.775 1.00 98.12 204 ARG A C 1
ATOM 1557 O O . ARG A 1 204 ? -33.282 -0.261 57.893 1.00 98.12 204 ARG A O 1
ATOM 1564 N N . LYS A 1 205 ? -33.070 1.497 56.496 1.00 98.00 205 LYS A N 1
ATOM 1565 C CA . LYS A 1 205 ? -33.316 2.530 57.513 1.00 98.00 205 LYS A CA 1
ATOM 1566 C C . LYS A 1 205 ? -34.745 2.463 58.045 1.00 98.00 205 LYS A C 1
ATOM 1568 O O . LYS A 1 205 ? -34.926 2.504 59.248 1.00 98.00 205 LYS A O 1
ATOM 1573 N N . GLU A 1 206 ? -35.728 2.278 57.164 1.00 97.56 206 GLU A N 1
ATOM 1574 C CA . GLU A 1 206 ? -37.144 2.147 57.552 1.00 97.56 206 GLU A CA 1
ATOM 1575 C C . GLU A 1 206 ? -37.418 0.933 58.454 1.00 97.56 206 GLU A C 1
ATOM 1577 O O . GLU A 1 206 ? -38.350 0.959 59.243 1.00 97.56 206 GLU A O 1
ATOM 1582 N N . VAL A 1 207 ? -36.632 -0.143 58.333 1.00 97.94 207 VAL A N 1
ATOM 1583 C CA . VAL A 1 207 ? -36.762 -1.344 59.182 1.00 97.94 207 VAL A CA 1
ATOM 1584 C C . VAL A 1 207 ? -36.089 -1.172 60.550 1.00 97.94 207 VAL A C 1
ATOM 1586 O O . VAL A 1 207 ? -36.419 -1.897 61.486 1.00 97.94 207 VAL A O 1
ATOM 1589 N N . GLU A 1 208 ? -35.113 -0.270 60.661 1.00 96.62 208 GLU A N 1
ATOM 1590 C CA . GLU A 1 208 ? -34.403 0.012 61.916 1.00 96.62 208 GLU A CA 1
ATOM 1591 C C . GLU A 1 208 ? -35.166 0.987 62.834 1.00 96.62 208 GLU A C 1
ATOM 1593 O O . GLU A 1 208 ? -34.854 1.049 64.025 1.00 96.62 208 GLU A O 1
ATOM 1598 N N . GLU A 1 209 ? -36.145 1.721 62.294 1.00 92.94 209 GLU A N 1
ATOM 1599 C CA . GLU A 1 209 ? -37.053 2.631 63.016 1.00 92.94 209 GLU A CA 1
ATOM 1600 C C . GLU A 1 209 ? -38.261 1.900 63.631 1.00 92.94 209 GLU A C 1
ATOM 1602 O O . GLU A 1 209 ? -38.612 2.242 64.787 1.00 92.94 209 GLU A O 1
#

Foldseek 3Di:
DVVVVVVVVVCPPPVNCVVVVDDDDPPPDDDDDDDDDDDDDDDDDDDDDDPDPPDPPDDDDDDDDDDPPPPPDPDPPPPDPDDDPDPPDPVVVVVVVVVVVVVVVVVVVVVVVVVVVLVPDDPVVNVVVVVVVVVVVVVVVVVVVVVVVVVVVVVVVVVVVVVVVVVVVVVVVVVVVVVVVVVVVVVVVVVVVVVVVVVVVVVVVVVVD

Organism: Nelumbo nucifera (NCBI:txid4432)

pLDDT: mean 73.85, std 21.11, range [40.69, 98.69]